Protein AF-0000000083949818 (afdb_homodimer)

Nearest PDB structures (foldseek):
  6f8h-assembly2_C-3  TM=9.232E-01  e=7.107E-06  Pseudomonas putida
  7csy-assembly1_A  TM=8.803E-01  e=7.107E-06  Pseudomonas aeruginosa PAO1
  6lb3-assembly2_B  TM=8.867E-01  e=8.410E-06  Pseudomonas aeruginosa PAO1
  3trb-assembly1_A  TM=8.651E-01  e=6.352E-06  Coxiella burnetii
  6f8s-assembly1_C  TM=8.712E-01  e=1.318E-05  Pseudomonas putida

Radius of gyration: 18.55 Å; Cα contacts (8 Å, |Δi|>4): 242; chains: 2; bounding box: 30×54×41 Å

Solvent-accessible surface area (backbone atoms only — not comparable to full-atom values): 10612 Å² total; per-residue (Å²): 127,78,83,72,84,62,70,43,46,24,42,48,46,40,62,70,50,38,50,77,66,69,57,50,67,62,59,51,16,58,48,48,66,45,53,49,67,58,47,51,31,17,43,68,56,72,39,75,64,42,67,66,54,20,44,36,47,18,45,29,57,60,65,67,42,33,68,55,46,42,48,42,34,50,51,34,53,43,50,64,42,60,77,42,50,82,72,59,72,46,60,60,62,81,81,125,126,79,82,72,82,62,71,45,47,24,43,49,45,40,62,71,50,38,50,77,65,70,56,50,66,62,57,50,15,59,50,48,68,46,54,51,66,58,49,50,32,17,42,69,57,71,39,76,65,42,69,67,53,21,45,38,48,17,44,29,58,58,64,67,43,32,67,54,48,41,47,42,35,50,52,36,52,42,51,63,42,61,77,42,49,84,74,59,71,46,58,57,62,80,80,124

Structure (mmCIF, N/CA/C/O backbone):
data_AF-0000000083949818-model_v1
#
loop_
_entity.id
_entity.type
_entity.pdbx_description
1 polymer 'Uncharacterized HTH-type transcriptional regulator ybaQ'
#
loop_
_atom_site.group_PDB
_atom_site.id
_atom_site.type_symbol
_atom_site.label_atom_id
_atom_site.label_alt_id
_atom_site.label_comp_id
_atom_site.label_asym_id
_atom_site.label_entity_id
_atom_site.label_seq_id
_atom_site.pdbx_PDB_ins_code
_atom_site.Cartn_x
_atom_site.Cartn_y
_atom_site.Cartn_z
_atom_site.occupancy
_atom_site.B_iso_or_equiv
_atom_site.auth_seq_id
_atom_site.auth_comp_id
_atom_site.auth_asym_id
_atom_site.auth_atom_id
_atom_site.pdbx_PDB_model_num
ATOM 1 N N . MET A 1 1 ? 18.125 -12.148 14.32 1 27.73 1 MET A N 1
ATOM 2 C CA . MET A 1 1 ? 16.875 -11.75 14.961 1 27.73 1 MET A CA 1
ATOM 3 C C . MET A 1 1 ? 16.109 -10.766 14.094 1 27.73 1 MET A C 1
ATOM 5 O O . MET A 1 1 ? 16.5 -9.602 13.969 1 27.73 1 MET A O 1
ATOM 9 N N . THR A 1 2 ? 15.812 -11.117 12.789 1 39.5 2 THR A N 1
ATOM 10 C CA . THR A 1 2 ? 15.047 -10.398 11.773 1 39.5 2 THR A CA 1
ATOM 11 C C . THR A 1 2 ? 14.039 -9.453 12.43 1 39.5 2 THR A C 1
ATOM 13 O O . THR A 1 2 ? 13.266 -9.867 13.297 1 39.5 2 THR A O 1
ATOM 16 N N . MET A 1 3 ? 14.305 -8.32 12.789 1 41.69 3 MET A N 1
ATOM 17 C CA . MET A 1 3 ? 13.602 -7.352 13.617 1 41.69 3 MET A CA 1
ATOM 18 C C . MET A 1 3 ? 12.094 -7.527 13.508 1 41.69 3 MET A C 1
ATOM 20 O O . MET A 1 3 ? 11.531 -7.465 12.414 1 41.69 3 MET A O 1
ATOM 24 N N . HIS A 1 4 ? 11.281 -8.359 14.492 1 52.91 4 HIS A N 1
ATOM 25 C CA . HIS A 1 4 ? 9.922 -8.828 14.734 1 52.91 4 HIS A CA 1
ATOM 26 C C . HIS A 1 4 ? 8.891 -7.801 14.281 1 52.91 4 HIS A C 1
ATOM 28 O O . HIS A 1 4 ? 8.328 -7.914 13.195 1 52.91 4 HIS A O 1
ATOM 34 N N . ASN A 1 5 ? 7.871 -7.418 15.18 1 63.44 5 ASN A N 1
ATOM 35 C CA . ASN A 1 5 ? 6.625 -6.676 15.016 1 63.44 5 ASN A CA 1
ATOM 36 C C . ASN A 1 5 ? 6.887 -5.191 14.773 1 63.44 5 ASN A C 1
ATOM 38 O O . ASN A 1 5 ? 6.98 -4.41 15.719 1 63.44 5 ASN A O 1
ATOM 42 N N . PRO A 1 6 ? 7.398 -4.93 13.438 1 75.94 6 PRO A N 1
ATOM 43 C CA . PRO A 1 6 ? 7.629 -3.502 13.203 1 75.94 6 PRO A CA 1
ATOM 44 C C . PRO A 1 6 ? 6.551 -2.621 13.836 1 75.94 6 PRO A C 1
ATOM 46 O O . PRO A 1 6 ? 5.406 -3.055 13.992 1 75.94 6 PRO A O 1
ATOM 49 N N . ALA A 1 7 ? 7.047 -1.492 14.438 1 87.94 7 ALA A N 1
ATOM 50 C CA . ALA A 1 7 ? 6.09 -0.505 14.93 1 87.94 7 ALA A CA 1
ATOM 51 C C . ALA A 1 7 ? 5.125 -0.081 13.82 1 87.94 7 ALA A C 1
ATOM 53 O O . ALA A 1 7 ? 5.504 -0.012 12.648 1 87.94 7 ALA A O 1
ATOM 54 N N . HIS A 1 8 ? 3.857 0.108 14.203 1 94.31 8 HIS A N 1
ATOM 55 C CA . HIS A 1 8 ? 2.904 0.644 13.234 1 94.31 8 HIS A CA 1
ATOM 56 C C . HIS A 1 8 ? 3.354 2.004 12.719 1 94.31 8 HIS A C 1
ATOM 58 O O . HIS A 1 8 ? 3.834 2.84 13.484 1 94.31 8 HIS A O 1
ATOM 64 N N . PRO A 1 9 ? 3.244 2.279 11.438 1 96.19 9 PRO A N 1
ATOM 65 C CA . PRO A 1 9 ? 3.658 3.57 10.883 1 96.19 9 PRO A CA 1
ATOM 66 C C . PRO A 1 9 ? 3.016 4.754 11.609 1 96.19 9 PRO A C 1
ATOM 68 O O . PRO A 1 9 ? 3.637 5.812 11.734 1 96.19 9 PRO A O 1
ATOM 71 N N . GLY A 1 10 ? 1.803 4.527 12.047 1 97.12 10 GLY A N 1
ATOM 72 C CA . GLY A 1 10 ? 1.152 5.582 12.812 1 97.12 10 GLY A CA 1
ATOM 73 C C . GLY A 1 10 ? 1.91 5.961 14.07 1 97.12 10 GLY A C 1
ATOM 74 O O . GLY A 1 10 ? 1.944 7.133 14.453 1 97.12 10 GLY A O 1
ATOM 75 N N . GLU A 1 11 ? 2.459 4.984 14.719 1 96.69 11 GLU A N 1
ATOM 76 C CA . GLU A 1 11 ? 3.27 5.246 15.906 1 96.69 11 GLU A CA 1
ATOM 77 C C . GLU A 1 11 ? 4.527 6.035 15.555 1 96.69 11 GLU A C 1
ATOM 79 O O . GLU A 1 11 ? 4.941 6.918 16.297 1 96.69 11 GLU A O 1
ATOM 84 N N . ILE A 1 12 ? 5.074 5.711 14.469 1 96.94 12 ILE A N 1
ATOM 85 C CA . ILE A 1 12 ? 6.246 6.422 13.977 1 96.94 12 ILE A CA 1
ATOM 86 C C . ILE A 1 12 ? 5.883 7.875 13.68 1 96.94 12 ILE A C 1
ATOM 88 O O . ILE A 1 12 ? 6.594 8.797 14.086 1 96.94 12 ILE A O 1
ATOM 92 N N . LEU A 1 13 ? 4.832 8.031 12.992 1 98 13 LEU A N 1
ATOM 93 C CA . LEU A 1 13 ? 4.316 9.367 12.695 1 98 13 LEU A CA 1
ATOM 94 C C . LEU A 1 13 ? 4.133 10.18 13.977 1 98 13 LEU A C 1
ATOM 96 O O . LEU A 1 13 ? 4.598 11.312 14.07 1 98 13 LEU A O 1
ATOM 100 N N . LYS A 1 14 ? 3.494 9.609 14.922 1 97.56 14 LYS A N 1
ATOM 101 C CA . LYS A 1 14 ? 3.211 10.281 16.188 1 97.56 14 LYS A CA 1
ATOM 102 C C . LYS A 1 14 ? 4.5 10.656 16.906 1 97.56 14 LYS A C 1
ATOM 104 O O . LYS A 1 14 ? 4.695 11.82 17.266 1 97.56 14 LYS A O 1
ATOM 109 N N . GLU A 1 15 ? 5.344 9.703 17.016 1 96.75 15 GLU A N 1
ATOM 110 C CA . GLU A 1 15 ? 6.512 9.844 17.891 1 96.75 15 GLU A CA 1
ATOM 111 C C . GLU A 1 15 ? 7.605 10.664 17.203 1 96.75 15 GLU A C 1
ATOM 113 O O . GLU A 1 15 ? 8.305 11.438 17.859 1 96.75 15 GLU A O 1
ATOM 118 N N . LEU A 1 16 ? 7.723 10.539 15.922 1 96.06 16 LEU A N 1
ATOM 119 C CA . LEU A 1 16 ? 8.891 11.109 15.266 1 96.06 16 LEU A CA 1
ATOM 120 C C . LEU A 1 16 ? 8.531 12.398 14.531 1 96.06 16 LEU A C 1
ATOM 122 O O . LEU A 1 16 ? 9.406 13.188 14.188 1 96.06 16 LEU A O 1
ATOM 126 N N . VAL A 1 17 ? 7.336 12.625 14.32 1 96.12 17 VAL A N 1
ATOM 127 C CA . VAL A 1 17 ? 6.957 13.805 13.547 1 96.12 17 VAL A CA 1
ATOM 128 C C . VAL A 1 17 ? 6.098 14.727 14.414 1 96.12 17 VAL A C 1
ATOM 130 O O . VAL A 1 17 ? 6.469 15.875 14.664 1 96.12 17 VAL A O 1
ATOM 133 N N . ILE A 1 18 ? 5.062 14.25 14.953 1 96.25 18 ILE A N 1
ATOM 134 C CA . ILE A 1 18 ? 4.051 15.102 15.562 1 96.25 18 ILE A CA 1
ATOM 135 C C . ILE A 1 18 ? 4.52 15.562 16.938 1 96.25 18 ILE A C 1
ATOM 137 O O . ILE A 1 18 ? 4.512 16.766 17.234 1 96.25 18 ILE A O 1
ATOM 141 N N . GLU A 1 19 ? 4.957 14.68 17.734 1 96.06 19 GLU A N 1
ATOM 142 C CA . GLU A 1 19 ? 5.32 14.992 19.109 1 96.06 19 GLU A CA 1
ATOM 143 C C . GLU A 1 19 ? 6.512 15.938 19.172 1 96.06 19 GLU A C 1
ATOM 145 O O . GLU A 1 19 ? 6.496 16.922 19.922 1 96.06 19 GLU A O 1
ATOM 150 N N . PRO A 1 20 ? 7.531 15.688 18.375 1 95.62 20 PRO A N 1
ATOM 151 C CA . PRO A 1 20 ? 8.672 16.609 18.422 1 95.62 20 PRO A CA 1
ATOM 152 C C . PRO A 1 20 ? 8.289 18.047 18.047 1 95.62 20 PRO A C 1
ATOM 154 O O . PRO A 1 20 ? 8.945 18.984 18.5 1 95.62 20 PRO A O 1
ATOM 157 N N . LEU A 1 21 ? 7.215 18.172 17.312 1 94.25 21 LEU A N 1
ATOM 158 C CA . LEU A 1 21 ? 6.777 19.5 16.875 1 94.25 21 LEU A CA 1
ATOM 159 C C . LEU A 1 21 ? 5.777 20.094 17.859 1 94.25 21 LEU A C 1
ATOM 161 O O . LEU A 1 21 ? 5.277 21.203 17.641 1 94.25 21 LEU A O 1
ATOM 165 N N . GLU A 1 22 ? 5.473 19.266 18.906 1 95.25 22 GLU A N 1
ATOM 166 C CA . GLU A 1 22 ? 4.574 19.703 19.969 1 95.25 22 GLU A CA 1
ATOM 167 C C . GLU A 1 22 ? 3.223 20.141 19.406 1 95.25 22 GLU A C 1
ATOM 169 O O . GLU A 1 22 ? 2.672 21.156 19.812 1 95.25 22 GLU A O 1
ATOM 174 N N . LEU A 1 23 ? 2.734 19.453 18.453 1 95.31 23 LEU A N 1
ATOM 175 C CA . LEU A 1 23 ? 1.423 19.703 17.859 1 95.31 23 LEU A CA 1
ATOM 176 C C . LEU A 1 23 ? 0.362 18.812 18.5 1 95.31 23 LEU A C 1
ATOM 178 O O . LEU A 1 23 ? 0.667 17.719 18.969 1 95.31 23 LEU A O 1
ATOM 182 N N . THR A 1 24 ? -0.838 19.359 18.469 1 95.88 24 THR A N 1
ATOM 183 C CA . THR A 1 24 ? -1.944 18.531 18.922 1 95.88 24 THR A CA 1
ATOM 184 C C . THR A 1 24 ? -2.537 17.734 17.766 1 95.88 24 THR A C 1
ATOM 186 O O . THR A 1 24 ? -2.402 18.109 16.609 1 95.88 24 THR A O 1
ATOM 189 N N . ILE A 1 25 ? -3.207 16.625 18.141 1 96.81 25 ILE A N 1
ATOM 190 C CA . ILE A 1 25 ? -3.855 15.805 17.125 1 96.81 25 ILE A CA 1
ATOM 191 C C . ILE A 1 25 ? -4.902 16.625 16.375 1 96.81 25 ILE A C 1
ATOM 193 O O . ILE A 1 25 ? -5.047 16.516 15.156 1 96.81 25 ILE A O 1
ATOM 197 N N . THR A 1 26 ? -5.578 17.438 17.141 1 97.25 26 THR A N 1
ATOM 198 C CA . THR A 1 26 ? -6.613 18.281 16.562 1 97.25 26 THR A CA 1
ATOM 199 C C . THR A 1 26 ? -6.016 19.234 15.523 1 97.25 26 THR A C 1
ATOM 201 O O . THR A 1 26 ? -6.539 19.359 14.414 1 97.25 26 THR A O 1
ATOM 204 N N . ASP A 1 27 ? -4.914 19.875 15.844 1 95.62 27 ASP A N 1
ATOM 205 C CA . ASP A 1 27 ? -4.238 20.812 14.945 1 95.62 27 ASP A CA 1
ATOM 206 C C . ASP A 1 27 ? -3.762 20.094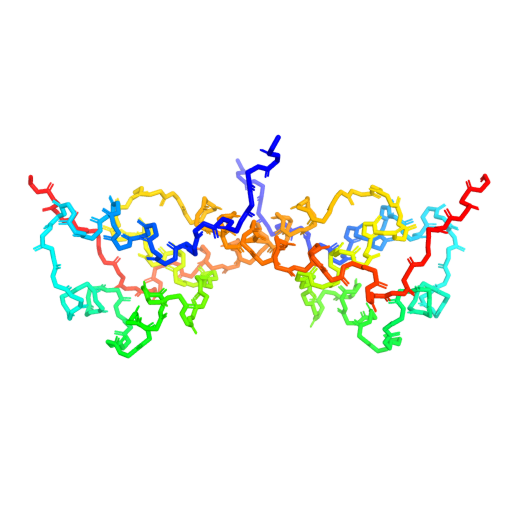 13.68 1 95.62 27 ASP A C 1
ATOM 208 O O . ASP A 1 27 ? -3.945 20.609 12.57 1 95.62 27 ASP A O 1
ATOM 212 N N . VAL A 1 28 ? -3.168 19 13.883 1 97.5 28 VAL A N 1
ATOM 213 C CA . VAL A 1 28 ? -2.613 18.266 12.75 1 97.5 28 VAL A CA 1
ATOM 214 C C . VAL A 1 28 ? -3.742 17.797 11.836 1 97.5 28 VAL A C 1
ATOM 216 O O . VAL A 1 28 ? -3.654 17.922 10.617 1 97.5 28 VAL A O 1
ATOM 219 N N . ALA A 1 29 ? -4.82 17.172 12.398 1 98 29 ALA A N 1
ATOM 220 C CA . ALA A 1 29 ? -5.957 16.703 11.617 1 98 29 ALA A CA 1
ATOM 221 C C . ALA A 1 29 ? -6.547 17.812 10.766 1 98 29 ALA A C 1
ATOM 223 O O . ALA A 1 29 ? -6.828 17.625 9.578 1 98 29 ALA A O 1
ATOM 224 N N . GLU A 1 30 ? -6.734 18.938 11.359 1 95.88 30 GLU A N 1
ATOM 225 C CA . GLU A 1 30 ? -7.27 20.109 10.648 1 95.88 30 GLU A CA 1
ATOM 226 C C . GLU A 1 30 ? -6.355 20.516 9.5 1 95.88 30 GLU A C 1
ATOM 228 O O . GLU A 1 30 ? -6.832 20.797 8.398 1 95.88 30 GLU A O 1
ATOM 233 N N . HIS A 1 31 ? -5.09 20.469 9.781 1 94.88 31 HIS A N 1
ATOM 234 C CA . HIS A 1 31 ? -4.113 20.875 8.773 1 94.88 31 HIS A CA 1
ATOM 235 C C . HIS A 1 31 ? -4.09 19.891 7.609 1 94.88 31 HIS A C 1
ATOM 237 O O . HIS A 1 31 ? -3.895 20.281 6.457 1 94.88 31 HIS A O 1
ATOM 243 N N . LEU A 1 32 ? -4.262 18.672 7.934 1 97.06 32 LEU A N 1
ATOM 244 C CA . LEU A 1 32 ? -4.266 17.609 6.926 1 97.06 32 LEU A CA 1
ATOM 245 C C . LEU A 1 32 ? -5.613 17.547 6.219 1 97.06 32 LEU A C 1
ATOM 247 O O . LEU A 1 32 ? -5.758 16.828 5.227 1 97.06 32 LEU A O 1
ATOM 251 N N . ASN A 1 33 ? -6.598 18.188 6.695 1 96.62 33 ASN A N 1
ATOM 252 C CA . ASN A 1 33 ? -7.957 18.172 6.172 1 96.62 33 ASN A CA 1
ATOM 253 C C . ASN A 1 33 ? -8.562 16.766 6.254 1 96.62 33 ASN A C 1
ATOM 255 O O . ASN A 1 33 ? -9.109 16.266 5.27 1 96.62 33 ASN A O 1
ATOM 259 N N . VAL A 1 34 ? -8.359 16.219 7.367 1 97.44 34 VAL A N 1
ATOM 260 C CA . VAL A 1 34 ? -9.008 14.945 7.699 1 97.44 34 VAL A CA 1
ATOM 261 C C . VAL A 1 34 ? -9.695 15.062 9.062 1 97.44 34 VAL A C 1
ATOM 263 O O . VAL A 1 34 ? -9.438 16 9.812 1 97.44 34 VAL A O 1
ATOM 266 N N . SER A 1 35 ? -10.578 14.117 9.32 1 98.25 35 SER A N 1
ATOM 267 C CA . SER A 1 35 ? -11.234 14.148 10.625 1 98.25 35 SER A CA 1
ATOM 268 C C . SER A 1 35 ? -10.258 13.789 11.734 1 98.25 35 SER A C 1
ATOM 270 O O . SER A 1 35 ? -9.328 13 11.531 1 98.25 35 SER A O 1
ATOM 272 N N . ARG A 1 36 ? -10.477 14.359 12.883 1 98 36 ARG A N 1
ATOM 273 C CA . ARG A 1 36 ? -9.703 14 14.07 1 98 36 ARG A CA 1
ATOM 274 C C . ARG A 1 36 ? -9.781 12.5 14.336 1 98 36 ARG A C 1
ATOM 276 O O . ARG A 1 36 ? -8.797 11.875 14.727 1 98 36 ARG A O 1
ATOM 283 N N . LYS A 1 37 ? -10.945 11.984 14.102 1 98.5 37 LYS A N 1
ATOM 284 C CA . LYS A 1 37 ? -11.148 10.555 14.312 1 98.5 37 LYS A CA 1
ATOM 285 C C . LYS A 1 37 ? -10.242 9.734 13.398 1 98.5 37 LYS A C 1
ATOM 287 O O . LYS A 1 37 ? -9.602 8.781 13.852 1 98.5 37 LYS A O 1
ATOM 292 N N . THR A 1 38 ? -10.133 10.055 12.164 1 98.25 38 THR A N 1
ATOM 293 C CA . THR A 1 38 ? -9.312 9.352 11.188 1 98.25 38 THR A CA 1
ATOM 294 C C . THR A 1 38 ? -7.84 9.383 11.586 1 98.25 38 THR A C 1
ATOM 296 O O . THR A 1 38 ? -7.176 8.352 11.609 1 98.25 38 THR A O 1
ATOM 299 N N . LEU A 1 39 ? -7.379 10.586 11.875 1 98.56 39 LEU A N 1
ATOM 300 C CA . LEU A 1 39 ? -5.973 10.703 12.242 1 98.56 39 LEU A CA 1
ATOM 301 C C . LEU A 1 39 ? -5.688 9.961 13.539 1 98.56 39 LEU A C 1
ATOM 303 O O . LEU A 1 39 ? -4.66 9.289 13.664 1 98.56 39 LEU A O 1
ATOM 307 N N . SER A 1 40 ? -6.543 10.086 14.516 1 98.5 40 SER A N 1
ATOM 308 C CA . SER A 1 40 ? -6.371 9.398 15.797 1 98.5 40 SER A CA 1
ATOM 309 C C . SER A 1 40 ? -6.258 7.887 15.594 1 98.5 40 SER A C 1
ATOM 311 O O . SER A 1 40 ? -5.398 7.242 16.203 1 98.5 40 SER A O 1
ATOM 313 N N . LYS A 1 41 ? -7.109 7.336 14.727 1 98.38 41 LYS A N 1
ATOM 314 C CA . LYS A 1 41 ? -7.043 5.91 14.414 1 98.38 41 LYS A CA 1
ATOM 315 C C . LYS A 1 41 ? -5.68 5.535 13.836 1 98.38 41 LYS A C 1
ATOM 317 O O . LYS A 1 41 ? -5.102 4.512 14.211 1 98.38 41 LYS A O 1
ATOM 322 N N . VAL A 1 42 ? -5.199 6.348 12.953 1 98.25 42 VAL A N 1
ATOM 323 C CA . VAL A 1 42 ? -3.906 6.09 12.328 1 98.25 42 VAL A CA 1
ATOM 324 C C . VAL A 1 42 ? -2.805 6.133 13.383 1 98.25 42 VAL A C 1
ATOM 326 O O . VAL A 1 42 ? -1.983 5.215 13.469 1 98.25 42 VAL A O 1
ATOM 329 N N . LEU A 1 43 ? -2.783 7.141 14.234 1 98.06 43 LEU A N 1
ATOM 330 C CA . LEU A 1 43 ? -1.729 7.355 15.227 1 98.06 43 LEU A CA 1
ATOM 331 C C . LEU A 1 43 ? -1.73 6.25 16.266 1 98.06 43 LEU A C 1
ATOM 333 O O . LEU A 1 43 ? -0.688 5.941 16.859 1 98.06 43 LEU A O 1
ATOM 337 N N . ASN A 1 44 ? -2.863 5.672 16.453 1 96.56 44 ASN A N 1
ATOM 338 C CA . ASN A 1 44 ? -2.988 4.633 17.469 1 96.56 44 ASN A CA 1
ATOM 339 C C . ASN A 1 44 ? -2.896 3.238 16.859 1 96.56 44 ASN A C 1
ATOM 341 O O . ASN A 1 44 ? -3.205 2.244 17.516 1 96.56 44 ASN A O 1
ATOM 345 N N . GLY A 1 45 ? -2.531 3.164 15.656 1 95.25 45 GLY A N 1
ATOM 346 C CA . GLY A 1 45 ? -2.275 1.892 15 1 95.25 45 GLY A CA 1
ATOM 347 C C . GLY A 1 45 ? -3.545 1.153 14.617 1 95.25 45 GLY A C 1
ATOM 348 O O . GLY A 1 45 ? -3.52 -0.058 14.391 1 95.25 45 GLY A O 1
ATOM 349 N N . ARG A 1 46 ? -4.605 1.83 14.594 1 96.69 46 ARG A N 1
ATOM 350 C CA . ARG A 1 46 ? -5.891 1.215 14.289 1 96.69 46 ARG A CA 1
ATOM 351 C C . ARG A 1 46 ? -6.348 1.576 12.875 1 96.69 46 ARG A C 1
ATOM 353 O O . ARG A 1 46 ? -7.41 1.137 12.43 1 96.69 46 ARG A O 1
ATOM 360 N N . GLY A 1 47 ? -5.691 2.377 12.172 1 97.38 47 GLY A N 1
ATOM 361 C CA . GLY A 1 47 ? -5.895 2.797 10.797 1 97.38 47 GLY A CA 1
ATOM 362 C C . GLY A 1 47 ? -4.621 2.781 9.969 1 97.38 47 GLY A C 1
ATOM 3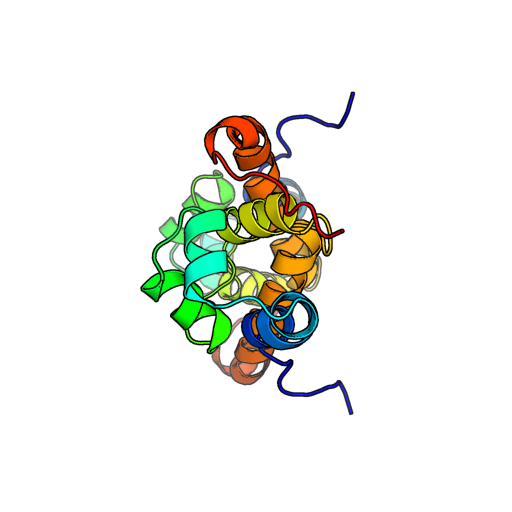63 O O . GLY A 1 47 ? -3.527 2.967 10.508 1 97.38 47 GLY A O 1
ATOM 364 N N . ALA A 1 48 ? -4.73 2.623 8.742 1 97.19 48 ALA A N 1
ATOM 365 C CA . ALA A 1 48 ? -3.578 2.535 7.855 1 97.19 48 ALA A CA 1
ATOM 366 C C . ALA A 1 48 ? -3.203 3.91 7.309 1 97.19 48 ALA A C 1
ATOM 368 O O . ALA A 1 48 ? -4.062 4.781 7.16 1 97.19 48 ALA A O 1
ATOM 369 N N . ILE A 1 49 ? -1.925 4.062 7.035 1 98.06 49 ILE A N 1
ATOM 370 C CA . ILE A 1 49 ? -1.518 5.18 6.191 1 98.06 49 ILE A CA 1
ATOM 371 C C . ILE A 1 49 ? -1.795 4.855 4.727 1 98.06 49 ILE A C 1
ATOM 373 O O . ILE A 1 49 ? -1.028 4.129 4.09 1 98.06 49 ILE A O 1
ATOM 377 N N . THR A 1 50 ? -2.883 5.379 4.23 1 97.5 50 THR A N 1
ATOM 378 C CA . THR A 1 50 ? -3.295 5.191 2.844 1 97.5 50 THR A CA 1
ATOM 379 C C . THR A 1 50 ? -2.477 6.082 1.913 1 97.5 50 THR A C 1
ATOM 381 O O . THR A 1 50 ? -1.767 6.98 2.369 1 97.5 50 THR A O 1
ATOM 384 N N . PRO A 1 51 ? -2.594 5.836 0.591 1 96.88 51 PRO A N 1
ATOM 385 C CA . PRO A 1 51 ? -1.908 6.727 -0.348 1 96.88 51 PRO A CA 1
ATOM 386 C C . PRO A 1 51 ? -2.303 8.188 -0.167 1 96.88 51 PRO A C 1
ATOM 388 O O . PRO A 1 51 ? -1.437 9.07 -0.158 1 96.88 51 PRO A O 1
ATOM 391 N N . GLU A 1 52 ? -3.51 8.422 0.033 1 96.31 52 GLU A N 1
ATOM 392 C CA . GLU A 1 52 ? -3.967 9.797 0.221 1 96.31 52 GLU A CA 1
ATOM 393 C C . GLU A 1 52 ? -3.41 10.391 1.511 1 96.31 52 GLU A C 1
ATOM 395 O O . GLU A 1 52 ? -2.936 11.531 1.522 1 96.31 52 GLU A O 1
ATOM 400 N N . MET A 1 53 ? -3.473 9.656 2.6 1 97.19 53 MET A N 1
ATOM 401 C CA . MET A 1 53 ? -2.904 10.117 3.863 1 97.19 53 MET A CA 1
ATOM 402 C C . MET A 1 53 ? -1.412 10.398 3.719 1 97.19 53 MET A C 1
ATOM 404 O O . MET A 1 53 ? -0.911 11.398 4.227 1 97.19 53 MET A O 1
ATOM 408 N N . ALA A 1 54 ? -0.75 9.5 3.033 1 97.69 54 ALA A N 1
ATOM 409 C CA . ALA A 1 54 ? 0.689 9.641 2.83 1 97.69 54 ALA A CA 1
ATOM 410 C C . ALA A 1 54 ? 1.021 10.938 2.1 1 97.69 54 ALA A C 1
ATOM 412 O O . ALA A 1 54 ? 1.959 11.641 2.475 1 97.69 54 ALA A O 1
ATOM 413 N N . VAL A 1 55 ? 0.259 11.258 1.109 1 96.56 55 VAL A N 1
ATOM 414 C CA . VAL A 1 55 ? 0.488 12.477 0.343 1 96.56 55 VAL A CA 1
ATOM 415 C C . VAL A 1 55 ? 0.19 13.695 1.213 1 96.56 55 VAL A C 1
ATOM 417 O O . VAL A 1 55 ? 0.944 14.672 1.202 1 96.56 55 VAL A O 1
ATOM 420 N N . ARG A 1 56 ? -0.883 13.617 1.948 1 96.94 56 ARG A N 1
ATOM 421 C CA . ARG A 1 56 ? -1.208 14.711 2.863 1 9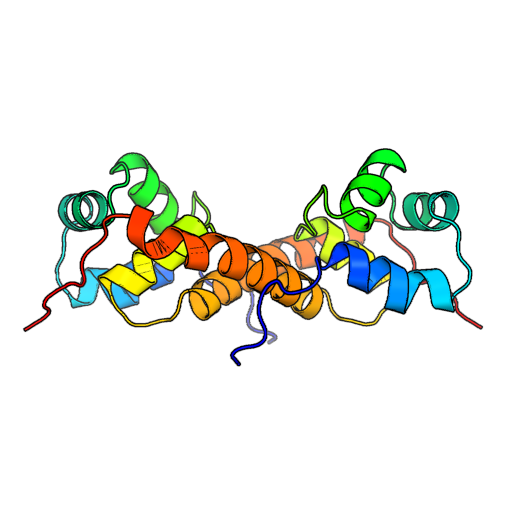6.94 56 ARG A CA 1
ATOM 422 C C . ARG A 1 56 ? -0.077 14.945 3.857 1 96.94 56 ARG A C 1
ATOM 424 O O . ARG A 1 56 ? 0.289 16.094 4.133 1 96.94 56 ARG A O 1
ATOM 431 N N . LEU A 1 57 ? 0.465 13.906 4.355 1 97.06 57 LEU A N 1
ATOM 432 C CA . LEU A 1 57 ? 1.562 14 5.312 1 97.06 57 LEU A CA 1
ATOM 433 C C . LEU A 1 57 ? 2.793 14.625 4.668 1 97.06 57 LEU A C 1
ATOM 435 O O . LEU A 1 57 ? 3.445 15.484 5.27 1 97.06 57 LEU A O 1
ATOM 439 N N . GLU A 1 58 ? 3.111 14.18 3.537 1 95.69 58 GLU A N 1
ATOM 440 C CA . GLU A 1 58 ? 4.254 14.734 2.824 1 95.69 58 GLU A CA 1
ATOM 441 C C . GLU A 1 58 ? 4.066 16.234 2.568 1 95.69 58 GLU A C 1
ATOM 443 O O . GLU A 1 58 ? 5.008 17.016 2.717 1 95.69 58 GLU A O 1
ATOM 448 N N . LEU A 1 59 ? 2.891 16.578 2.158 1 94.25 59 LEU A N 1
ATOM 449 C CA . LEU A 1 59 ? 2.604 17.984 1.901 1 94.25 59 LEU A CA 1
ATOM 450 C C . LEU A 1 59 ? 2.744 18.812 3.176 1 94.25 59 LEU A C 1
ATOM 452 O O . LEU A 1 59 ? 3.279 19.922 3.146 1 94.25 59 LEU A O 1
ATOM 456 N N . ALA A 1 60 ? 2.295 18.266 4.242 1 96 60 ALA A N 1
ATOM 457 C CA . ALA A 1 60 ? 2.264 19 5.504 1 96 60 ALA A CA 1
ATOM 458 C C . ALA A 1 60 ? 3.656 19.094 6.117 1 96 60 ALA A C 1
ATOM 460 O O . ALA A 1 60 ? 4.059 20.156 6.598 1 96 60 ALA A O 1
ATOM 461 N N . PHE A 1 61 ? 4.434 17.969 6.082 1 95.88 61 PHE A N 1
ATOM 462 C CA . PHE A 1 61 ? 5.645 17.906 6.891 1 95.88 61 PHE A CA 1
ATOM 463 C C . PHE A 1 61 ? 6.883 17.812 6 1 95.88 61 PHE A C 1
ATOM 465 O O . PHE A 1 61 ? 8.008 17.906 6.488 1 95.88 61 PHE A O 1
ATOM 472 N N . ALA A 1 62 ? 6.777 17.656 4.734 1 93.44 62 ALA A N 1
ATOM 473 C CA . ALA A 1 62 ? 7.836 17.547 3.732 1 93.44 62 ALA A CA 1
ATOM 474 C C . ALA A 1 62 ? 8.562 16.219 3.83 1 93.44 62 ALA A C 1
ATOM 476 O O . ALA A 1 62 ? 8.781 15.547 2.818 1 93.44 62 ALA A O 1
ATOM 477 N N . LYS A 1 63 ? 8.945 15.906 5.094 1 93.62 63 LYS A N 1
ATOM 478 C CA . LYS A 1 63 ? 9.609 14.625 5.336 1 93.62 63 LYS A CA 1
ATOM 479 C C . LYS A 1 63 ? 9 13.906 6.535 1 93.62 63 LYS A C 1
ATOM 481 O O . LYS A 1 63 ? 8.609 14.547 7.516 1 93.62 63 LYS A O 1
ATOM 486 N N . PRO A 1 64 ? 8.977 12.477 6.348 1 96.31 64 PRO A N 1
ATOM 487 C CA . PRO A 1 64 ? 9.367 11.594 5.242 1 96.31 64 PRO A CA 1
ATOM 488 C C . PRO A 1 64 ? 8.43 11.703 4.043 1 96.31 64 PRO A C 1
ATOM 490 O O . PRO A 1 64 ? 7.328 12.25 4.164 1 96.31 64 PRO A O 1
ATOM 493 N N . SER A 1 65 ? 8.875 11.219 2.891 1 96.75 65 SER A N 1
ATOM 494 C CA . SER A 1 65 ? 8.086 11.281 1.667 1 96.75 65 SER A CA 1
ATOM 495 C C . SER A 1 65 ? 6.867 10.375 1.745 1 96.75 65 SER A C 1
ATOM 497 O O . SER A 1 65 ? 6.801 9.484 2.6 1 96.75 65 SER A O 1
ATOM 499 N N . ALA A 1 66 ? 5.914 10.609 0.85 1 96.88 66 ALA A N 1
ATOM 500 C CA . ALA A 1 66 ? 4.75 9.734 0.744 1 96.88 66 ALA A CA 1
ATOM 501 C C . ALA A 1 66 ? 5.168 8.297 0.478 1 96.88 66 ALA A C 1
ATOM 503 O O . ALA A 1 66 ? 4.609 7.363 1.064 1 96.88 66 ALA A O 1
ATOM 504 N N . GLU A 1 67 ? 6.141 8.148 -0.355 1 97.12 67 GLU A N 1
ATOM 505 C CA . GLU A 1 67 ? 6.668 6.824 -0.658 1 97.12 67 GLU A CA 1
ATOM 506 C C . GLU A 1 67 ? 7.199 6.141 0.599 1 97.12 67 GLU A C 1
ATOM 508 O O . GLU A 1 67 ? 7.008 4.938 0.786 1 97.12 67 GLU A O 1
ATOM 513 N N . HIS A 1 68 ? 7.906 6.871 1.347 1 97.5 68 HIS A N 1
ATOM 514 C CA . HIS A 1 68 ? 8.469 6.32 2.576 1 97.5 68 HIS A CA 1
ATOM 515 C C . HIS A 1 68 ? 7.367 5.867 3.527 1 97.5 68 HIS A C 1
ATOM 517 O O . HIS A 1 68 ? 7.445 4.773 4.098 1 97.5 68 HIS A O 1
ATOM 523 N N . TRP A 1 69 ? 6.336 6.664 3.725 1 98.06 69 TRP A N 1
ATOM 524 C CA . TRP A 1 69 ? 5.215 6.297 4.586 1 98.06 69 TRP A CA 1
ATOM 525 C C . TRP A 1 69 ? 4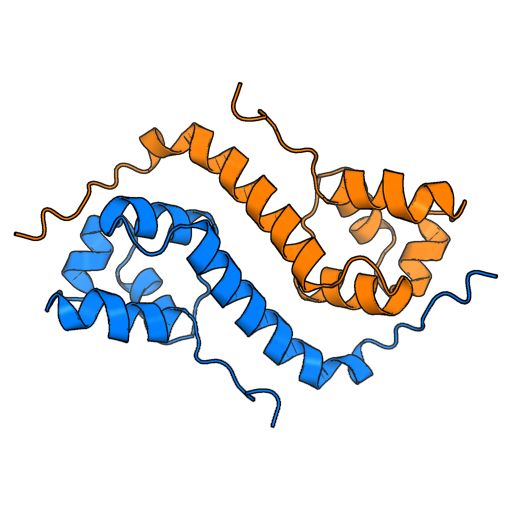.555 5.012 4.102 1 98.06 69 TRP A C 1
ATOM 527 O O . TRP A 1 69 ? 4.23 4.133 4.902 1 98.06 69 TRP A O 1
ATOM 537 N N . LEU A 1 70 ? 4.355 4.941 2.814 1 97.69 70 LEU A N 1
ATOM 538 C CA . LEU A 1 70 ? 3.705 3.76 2.26 1 97.69 70 LEU A CA 1
ATOM 539 C C . LEU A 1 70 ? 4.598 2.531 2.4 1 97.69 70 LEU A C 1
ATOM 541 O O . LEU A 1 70 ? 4.105 1.417 2.59 1 97.69 70 LEU A O 1
ATOM 545 N N . ARG A 1 71 ? 5.875 2.762 2.326 1 97.25 71 ARG A N 1
ATOM 546 C CA . ARG A 1 71 ? 6.805 1.659 2.547 1 97.25 71 ARG A CA 1
ATOM 547 C C . ARG A 1 71 ? 6.691 1.126 3.973 1 97.25 71 ARG A C 1
ATOM 549 O O . ARG A 1 71 ? 6.695 -0.088 4.188 1 97.25 71 ARG A O 1
ATOM 556 N N . LEU A 1 72 ? 6.621 1.979 4.934 1 96.88 72 LEU A N 1
ATOM 557 C CA . LEU A 1 72 ? 6.461 1.576 6.324 1 96.88 72 LEU A CA 1
ATOM 558 C C . LEU A 1 72 ? 5.16 0.806 6.523 1 96.88 72 LEU A C 1
ATOM 560 O O . LEU A 1 72 ? 5.137 -0.217 7.211 1 96.88 72 LEU A O 1
ATOM 564 N N . GLN A 1 73 ? 4.121 1.307 5.902 1 96.88 73 GLN A N 1
ATOM 565 C CA . GLN A 1 73 ? 2.832 0.631 5.996 1 96.88 73 GLN A CA 1
ATOM 566 C C . GLN A 1 73 ? 2.9 -0.772 5.398 1 96.88 73 GLN A C 1
ATOM 568 O O . GLN A 1 73 ? 2.408 -1.731 5.996 1 96.88 73 GLN A O 1
ATOM 573 N N . SER A 1 74 ? 3.498 -0.796 4.23 1 96.44 74 SER A N 1
ATOM 574 C CA . SER A 1 74 ? 3.631 -2.086 3.561 1 96.44 74 SER A CA 1
ATOM 575 C C . SER A 1 74 ? 4.441 -3.064 4.402 1 96.44 74 SER A C 1
ATOM 577 O O . SER A 1 74 ? 4.102 -4.246 4.488 1 96.44 74 SER A O 1
ATOM 579 N N . ALA A 1 75 ? 5.543 -2.553 4.93 1 94.94 75 ALA A N 1
ATOM 580 C CA . ALA A 1 75 ? 6.379 -3.393 5.785 1 94.94 75 ALA A CA 1
ATOM 581 C C . ALA A 1 75 ? 5.582 -3.922 6.977 1 94.94 75 ALA A C 1
ATOM 583 O O . ALA A 1 75 ? 5.699 -5.098 7.336 1 94.94 75 ALA A O 1
ATOM 584 N N . TYR A 1 76 ? 4.844 -3.074 7.57 1 94.31 76 TYR A N 1
ATOM 585 C CA . TYR A 1 76 ? 4.004 -3.457 8.695 1 94.31 76 TYR A CA 1
ATOM 586 C C . TYR A 1 76 ? 2.982 -4.512 8.289 1 94.31 76 TYR A C 1
ATOM 588 O O . TYR A 1 76 ? 2.82 -5.527 8.969 1 94.31 76 TYR A O 1
ATOM 596 N N . ASP A 1 77 ? 2.285 -4.289 7.168 1 94.38 77 ASP A N 1
ATOM 597 C CA . ASP A 1 77 ? 1.271 -5.211 6.668 1 94.38 77 ASP A CA 1
ATOM 598 C C . ASP A 1 77 ? 1.874 -6.582 6.363 1 94.38 77 ASP A C 1
ATOM 600 O O . ASP A 1 77 ? 1.278 -7.613 6.684 1 94.38 77 ASP A O 1
ATOM 604 N N . LEU A 1 78 ? 2.979 -6.578 5.77 1 94.38 78 LEU A N 1
ATOM 605 C CA . LEU A 1 78 ? 3.625 -7.824 5.371 1 94.38 78 LEU A CA 1
ATOM 606 C C . LEU A 1 78 ? 4.102 -8.602 6.594 1 94.38 78 LEU A C 1
ATOM 608 O O . LEU A 1 78 ? 4.07 -9.836 6.602 1 94.38 78 LEU A O 1
ATOM 612 N N . SER A 1 79 ? 4.621 -7.855 7.539 1 91.44 79 SER A N 1
ATOM 613 C CA . SER A 1 79 ? 5.078 -8.523 8.758 1 91.44 79 SER A CA 1
ATOM 614 C C . SER A 1 79 ? 3.939 -9.289 9.43 1 91.44 79 SER A C 1
ATOM 616 O O . SER A 1 79 ? 4.145 -10.383 9.945 1 91.44 79 SER A O 1
ATOM 618 N N . ALA A 1 80 ? 2.812 -8.711 9.43 1 85.19 80 ALA A N 1
ATOM 619 C CA . ALA A 1 80 ? 1.639 -9.352 10.016 1 85.19 80 ALA A CA 1
ATOM 620 C C . ALA A 1 80 ? 1.239 -10.602 9.234 1 85.19 80 ALA A C 1
ATOM 622 O O . ALA A 1 80 ? 0.754 -11.57 9.82 1 85.19 80 ALA A O 1
ATOM 623 N N . LEU A 1 81 ? 1.438 -10.641 7.941 1 87.94 81 LEU A N 1
ATOM 624 C CA . LEU A 1 81 ? 1.052 -11.742 7.066 1 87.94 81 LEU A CA 1
ATOM 625 C C . LEU A 1 81 ? 2.109 -12.836 7.074 1 87.94 81 LEU A C 1
ATOM 627 O O . LEU A 1 81 ? 1.789 -14.016 6.895 1 87.94 81 LEU A O 1
ATOM 631 N N . ARG A 1 82 ? 3.273 -12.414 7.113 1 78 82 ARG A N 1
ATOM 632 C CA . ARG A 1 82 ? 4.344 -13.406 7.098 1 78 82 ARG A CA 1
ATOM 633 C C . ARG A 1 82 ? 4.188 -14.398 8.242 1 78 82 ARG A C 1
ATOM 635 O O . ARG A 1 82 ? 4.461 -15.586 8.078 1 78 82 ARG A O 1
ATOM 642 N N . ASN A 1 83 ? 3.625 -13.844 9.281 1 76.56 83 ASN A N 1
ATOM 643 C CA . ASN A 1 83 ? 3.338 -14.734 10.398 1 76.56 83 ASN A CA 1
ATOM 644 C C . ASN A 1 83 ? 2.219 -15.719 10.062 1 76.56 83 ASN A C 1
ATOM 646 O O . ASN A 1 83 ? 2.082 -16.766 10.703 1 76.56 83 ASN A O 1
ATOM 650 N N . GLN A 1 84 ? 1.561 -15.477 8.969 1 77.88 84 GLN A N 1
ATOM 651 C CA . GLN A 1 84 ? 0.437 -16.328 8.57 1 77.88 84 GLN A CA 1
ATOM 652 C C . GLN A 1 84 ? 0.682 -16.953 7.203 1 77.88 84 GLN A C 1
ATOM 654 O O . GLN A 1 84 ? -0.227 -17.547 6.613 1 77.88 84 GLN A O 1
ATOM 659 N N . LYS A 1 85 ? 1.877 -16.906 6.645 1 75.31 85 LYS A N 1
ATOM 660 C CA . LYS A 1 85 ? 2.182 -17.391 5.305 1 75.31 85 LYS A CA 1
ATOM 661 C C . LYS A 1 85 ? 1.782 -18.859 5.156 1 75.31 85 LYS A C 1
ATOM 663 O O . LYS A 1 85 ? 1.261 -19.266 4.113 1 75.31 85 LYS A O 1
ATOM 668 N N . ALA A 1 86 ? 2.031 -19.547 6.188 1 76.56 86 ALA A N 1
ATOM 669 C CA . ALA A 1 86 ? 1.711 -20.969 6.164 1 76.56 86 ALA A CA 1
ATOM 670 C C . ALA A 1 86 ? 0.212 -21.188 5.984 1 76.56 86 ALA A C 1
ATOM 672 O O . ALA A 1 86 ? -0.212 -22.234 5.496 1 76.56 86 ALA A O 1
ATOM 673 N N . THR A 1 87 ? -0.503 -20.125 6.355 1 82.75 87 THR A N 1
ATOM 674 C CA . THR A 1 87 ? -1.954 -20.266 6.309 1 82.75 87 THR A CA 1
ATOM 675 C C . THR A 1 87 ? -2.48 -20 4.902 1 82.75 87 THR A C 1
ATOM 677 O O . THR A 1 87 ? -3.6 -20.391 4.562 1 82.75 87 THR A O 1
ATOM 680 N N . LEU A 1 88 ? -1.68 -19.469 3.984 1 87.69 88 LEU A N 1
ATOM 681 C CA . LEU A 1 88 ? -2.156 -19.062 2.67 1 87.69 88 LEU A CA 1
ATOM 682 C C . LEU A 1 88 ? -2.221 -20.25 1.715 1 87.69 88 LEU A C 1
ATOM 684 O O . LEU A 1 88 ? -2.957 -20.219 0.726 1 87.69 88 LEU A O 1
ATOM 688 N N . GLN A 1 89 ? -1.655 -21.359 2.041 1 89.56 89 GLN A N 1
ATOM 689 C CA . GLN A 1 89 ? -1.729 -22.609 1.298 1 89.56 89 GLN A CA 1
ATOM 690 C C . GLN A 1 89 ? -1.37 -22.406 -0.171 1 89.56 89 GLN A C 1
ATOM 692 O O . GLN A 1 89 ? -2.096 -22.844 -1.062 1 89.56 89 GLN A O 1
ATOM 697 N N . VAL A 1 90 ? -0.425 -21.656 -0.531 1 94.06 90 VAL A N 1
ATOM 698 C CA . VAL A 1 90 ? 0.065 -21.438 -1.889 1 94.06 90 VAL A CA 1
ATOM 699 C C . VAL A 1 90 ? 1.421 -22.125 -2.059 1 94.06 90 VAL A C 1
ATOM 701 O O . VAL A 1 90 ? 2.318 -21.953 -1.231 1 94.06 90 VAL A O 1
ATOM 704 N N . GLN A 1 91 ? 1.455 -22.938 -3.07 1 91.44 91 GLN A N 1
ATOM 705 C CA . GLN A 1 91 ? 2.703 -23.641 -3.354 1 91.44 91 GLN A CA 1
ATOM 706 C C . GLN A 1 91 ? 3.449 -22.984 -4.516 1 91.44 91 GLN A C 1
ATOM 708 O O . GLN A 1 91 ? 2.83 -22.406 -5.414 1 91.44 91 GLN A O 1
ATOM 713 N N . PRO A 1 92 ? 4.816 -23.094 -4.449 1 92.75 92 PRO A N 1
ATOM 714 C CA . PRO A 1 92 ? 5.566 -22.531 -5.57 1 92.75 92 PRO A CA 1
ATOM 715 C C . PRO A 1 92 ? 5.324 -23.266 -6.883 1 92.75 92 PRO A C 1
ATOM 717 O O . PRO A 1 92 ? 5.09 -24.484 -6.871 1 92.75 92 PRO A O 1
ATOM 720 N N . TYR A 1 93 ? 5.312 -22.438 -7.953 1 90.12 93 TYR A N 1
ATOM 721 C CA . TYR A 1 93 ? 5.336 -23.094 -9.258 1 90.12 93 TYR A CA 1
ATOM 722 C C . TYR A 1 93 ? 6.645 -23.828 -9.477 1 90.12 93 TYR A C 1
ATOM 724 O O . TYR A 1 93 ? 7.715 -23.344 -9.094 1 90.12 93 TYR A O 1
ATOM 732 N N . GLU A 1 94 ? 6.535 -25.047 -9.852 1 82.81 94 GLU A N 1
ATOM 733 C CA . GLU A 1 94 ? 7.715 -25.797 -10.273 1 82.81 94 GLU A CA 1
ATOM 734 C C . GLU A 1 94 ? 8.062 -25.5 -11.727 1 82.81 94 GLU A C 1
ATOM 736 O O . GLU A 1 94 ? 7.707 -26.266 -12.625 1 82.81 94 GLU A O 1
ATOM 741 N N . LEU A 1 95 ? 8.43 -24.234 -11.945 1 67 95 LEU A N 1
ATOM 742 C CA . LEU A 1 95 ? 8.695 -23.844 -13.328 1 67 95 LEU A CA 1
ATOM 743 C C . LEU A 1 95 ? 9.984 -24.5 -13.836 1 67 95 LEU A C 1
ATOM 745 O O . LEU A 1 95 ? 11.031 -24.391 -13.195 1 67 95 LEU A O 1
ATOM 749 N N . VAL A 1 96 ? 9.828 -25.781 -14.445 1 56.78 96 VAL A N 1
ATOM 750 C CA . VAL A 1 96 ? 10.914 -26.469 -15.117 1 56.78 96 VAL A CA 1
ATOM 751 C C . VAL A 1 96 ? 11.531 -25.562 -16.188 1 56.78 96 VAL A C 1
ATOM 753 O O . VAL A 1 96 ? 10.82 -24.797 -16.828 1 56.78 96 VAL A O 1
ATOM 756 N N . MET B 1 1 ? 11.398 14.359 -18.453 1 27.8 1 MET B N 1
ATOM 757 C CA . MET B 1 1 ? 10.125 13.727 -18.766 1 27.8 1 MET B CA 1
ATOM 758 C C . MET B 1 1 ? 9.773 12.672 -17.719 1 27.8 1 MET B C 1
ATOM 760 O O . MET B 1 1 ? 10.359 11.594 -17.703 1 27.8 1 MET B O 1
ATOM 764 N N . THR B 1 2 ? 9.781 13.055 -16.375 1 39.03 2 THR B N 1
ATOM 765 C CA . THR B 1 2 ? 9.43 12.281 -15.195 1 39.03 2 THR B CA 1
ATOM 766 C C . THR B 1 2 ? 8.469 11.148 -15.555 1 39.03 2 THR B C 1
ATOM 768 O O . THR B 1 2 ? 7.438 11.383 -16.188 1 39.03 2 THR B O 1
ATOM 771 N N . MET B 1 3 ? 8.82 10.07 -15.992 1 41.19 3 MET B N 1
ATOM 772 C CA . MET B 1 3 ? 8.109 8.953 -16.594 1 41.19 3 MET B CA 1
ATOM 773 C C . MET B 1 3 ? 6.68 8.867 -16.062 1 41.19 3 MET B C 1
ATOM 775 O O . MET B 1 3 ? 6.465 8.789 -14.859 1 41.19 3 MET B O 1
ATOM 779 N N . HIS B 1 4 ? 5.477 9.445 -16.812 1 52.59 4 HIS B N 1
ATOM 780 C CA . HIS B 1 4 ? 4.031 9.617 -16.703 1 52.59 4 HIS B CA 1
ATOM 781 C C . HIS B 1 4 ? 3.391 8.445 -15.961 1 52.59 4 HIS B C 1
ATOM 783 O O . HIS B 1 4 ? 3.146 8.531 -14.758 1 52.59 4 HIS B O 1
ATOM 789 N N . ASN B 1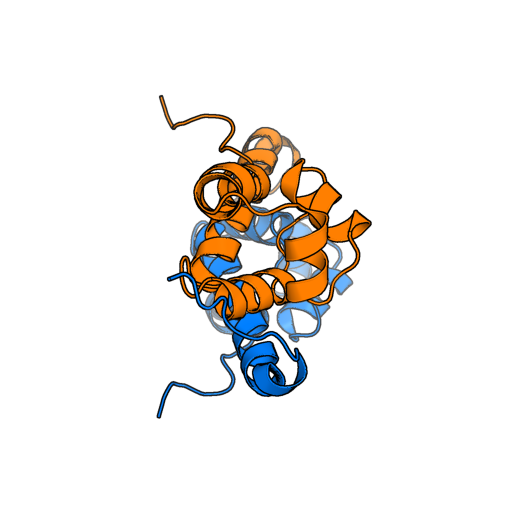 5 ? 2.205 7.902 -16.484 1 63.03 5 ASN B N 1
ATOM 790 C CA . ASN B 1 5 ? 1.209 6.969 -15.969 1 63.03 5 ASN B CA 1
ATOM 791 C C . ASN B 1 5 ? 1.777 5.562 -15.828 1 63.03 5 ASN B C 1
ATOM 793 O O . ASN B 1 5 ? 1.755 4.781 -16.781 1 63.03 5 ASN B O 1
ATOM 797 N N . PRO B 1 6 ? 2.674 5.434 -14.688 1 75.81 6 PRO B N 1
ATOM 798 C CA . PRO B 1 6 ? 3.197 4.074 -14.547 1 75.81 6 PRO B CA 1
ATOM 799 C C . PRO B 1 6 ? 2.16 3.006 -14.883 1 75.81 6 PRO B C 1
ATOM 801 O O . PRO B 1 6 ? 0.958 3.234 -14.711 1 75.81 6 PRO B O 1
ATOM 804 N N . ALA B 1 7 ? 2.664 1.966 -15.625 1 87.94 7 ALA B N 1
ATOM 805 C CA . ALA B 1 7 ? 1.793 0.816 -15.859 1 87.94 7 ALA B CA 1
ATOM 806 C C . ALA B 1 7 ? 1.243 0.269 -14.539 1 87.94 7 ALA B C 1
ATOM 808 O O . ALA B 1 7 ? 1.927 0.294 -13.516 1 87.94 7 ALA B O 1
ATOM 809 N N . HIS B 1 8 ? -0.039 -0.13 -14.578 1 94.25 8 HIS B N 1
ATOM 810 C CA . HIS B 1 8 ? -0.597 -0.79 -13.398 1 94.25 8 HIS B CA 1
ATOM 811 C C . HIS B 1 8 ? 0.191 -2.047 -13.047 1 94.25 8 HIS B C 1
ATOM 813 O O . HIS B 1 8 ? 0.575 -2.812 -13.938 1 94.25 8 HIS B O 1
ATOM 819 N N . PRO B 1 9 ? 0.475 -2.312 -11.789 1 96.25 9 PRO B N 1
ATOM 820 C CA . PRO B 1 9 ? 1.224 -3.506 -11.398 1 96.25 9 PRO B CA 1
ATOM 821 C C . PRO B 1 9 ? 0.615 -4.793 -11.945 1 96.25 9 PRO B C 1
ATOM 823 O O . PRO B 1 9 ? 1.342 -5.742 -12.25 1 96.25 9 PRO B O 1
ATOM 826 N N . GLY B 1 10 ? -0.684 -4.781 -12.047 1 97.19 10 GLY B N 1
ATOM 827 C CA . GLY B 1 10 ? -1.335 -5.941 -12.633 1 97.19 10 GLY B CA 1
ATOM 828 C C . GLY B 1 10 ? -0.888 -6.219 -14.055 1 97.19 10 GLY B C 1
ATOM 829 O O . GLY B 1 10 ? -0.769 -7.375 -14.461 1 97.19 10 GLY B O 1
ATOM 830 N N . GLU B 1 11 ? -0.698 -5.16 -14.812 1 96.69 11 GLU B N 1
ATOM 831 C CA . GLU B 1 11 ? -0.198 -5.312 -16.172 1 96.69 11 GLU B CA 1
ATOM 832 C C . GLU B 1 11 ? 1.219 -5.883 -16.188 1 96.69 11 GLU B C 1
ATOM 834 O O . GLU B 1 11 ? 1.558 -6.703 -17.031 1 96.69 11 GLU B O 1
ATOM 839 N N . ILE B 1 12 ? 1.976 -5.453 -15.273 1 97 12 ILE B N 1
ATOM 840 C CA . ILE B 1 12 ? 3.336 -5.957 -15.125 1 97 12 ILE B CA 1
ATOM 841 C C . ILE B 1 12 ? 3.301 -7.441 -14.773 1 97 12 ILE B C 1
ATOM 843 O O . ILE B 1 12 ? 4.016 -8.242 -15.375 1 97 12 ILE B O 1
ATOM 847 N N . LEU B 1 13 ? 2.508 -7.758 -13.844 1 98.06 13 LEU B N 1
ATOM 848 C CA . LEU B 1 13 ? 2.316 -9.148 -13.445 1 98.06 13 LEU B CA 1
ATOM 849 C C . LEU 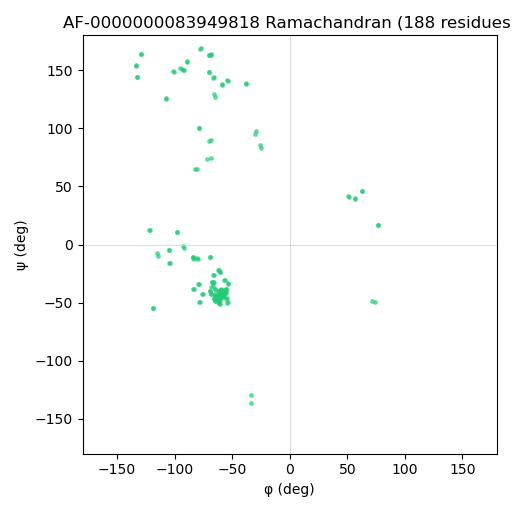B 1 13 ? 1.93 -10.008 -14.648 1 98.06 13 LEU B C 1
ATOM 851 O O . LEU B 1 13 ? 2.531 -11.055 -14.883 1 98.06 13 LEU B O 1
ATOM 855 N N . LYS B 1 14 ? 0.977 -9.578 -15.375 1 97.62 14 LYS B N 1
ATOM 856 C CA . LYS B 1 14 ? 0.476 -10.305 -16.531 1 97.62 14 LYS B CA 1
ATOM 857 C C . LYS B 1 14 ? 1.569 -10.492 -17.578 1 97.62 14 LYS B C 1
ATOM 859 O O . LYS B 1 14 ? 1.85 -11.609 -18 1 97.62 14 LYS B O 1
ATOM 864 N N . GLU B 1 15 ? 2.182 -9.406 -17.906 1 96.88 15 GLU B N 1
ATOM 865 C CA . GLU B 1 15 ? 3.082 -9.375 -19.047 1 96.88 15 GLU B CA 1
ATOM 866 C C . GLU B 1 15 ? 4.438 -9.984 -18.703 1 96.88 15 GLU B C 1
ATOM 868 O O . GLU B 1 15 ? 5.055 -10.656 -19.547 1 96.88 15 GLU B O 1
ATOM 873 N N . LEU B 1 16 ? 4.871 -9.82 -17.5 1 96.19 16 LEU B N 1
ATOM 874 C CA . LEU B 1 16 ? 6.25 -10.18 -17.188 1 96.19 16 LEU B CA 1
ATOM 875 C C . LEU B 1 16 ? 6.312 -11.484 -16.406 1 96.19 16 LEU B C 1
ATOM 877 O O . LEU B 1 16 ? 7.367 -12.117 -16.328 1 96.19 16 LEU B O 1
ATOM 881 N N . VAL B 1 17 ? 5.277 -11.898 -15.891 1 96.31 17 VAL B N 1
ATOM 882 C CA . VAL B 1 17 ? 5.316 -13.109 -15.078 1 96.31 17 VAL B CA 1
ATOM 883 C C . VAL B 1 17 ? 4.422 -14.18 -15.695 1 96.31 17 VAL B C 1
ATOM 885 O O . VAL B 1 17 ? 4.898 -15.258 -16.062 1 96.31 17 VAL B O 1
ATOM 888 N N . ILE B 1 18 ? 3.221 -13.891 -15.922 1 96.5 18 ILE B N 1
ATOM 889 C CA . ILE B 1 18 ? 2.234 -14.914 -16.25 1 96.5 18 ILE B CA 1
ATOM 890 C C . ILE B 1 18 ? 2.393 -15.32 -17.719 1 96.5 18 ILE B C 1
ATOM 892 O O . ILE B 1 18 ? 2.498 -16.5 -18.031 1 96.5 18 ILE B O 1
ATOM 896 N N . GLU B 1 19 ? 2.445 -14.391 -18.578 1 96.25 19 GLU B N 1
ATOM 897 C CA . GLU B 1 19 ? 2.475 -14.664 -20.016 1 96.25 19 GLU B CA 1
ATOM 898 C C . GLU B 1 19 ? 3.748 -15.406 -20.406 1 96.25 19 GLU B C 1
ATOM 900 O O . GLU B 1 19 ? 3.693 -16.391 -21.141 1 96.25 19 GLU B O 1
ATOM 905 N N . PRO B 1 20 ? 4.891 -14.977 -19.906 1 95.88 20 PRO B N 1
ATOM 906 C CA . PRO B 1 20 ? 6.109 -15.695 -20.281 1 95.88 20 PRO B CA 1
ATOM 907 C C . PRO B 1 20 ? 6.082 -17.172 -19.859 1 95.88 20 PRO B C 1
ATOM 909 O O . PRO B 1 20 ? 6.738 -18 -20.484 1 95.88 20 PRO B O 1
ATOM 912 N N . LEU B 1 21 ? 5.277 -17.453 -18.859 1 94.62 21 LEU B N 1
ATOM 913 C CA . LEU B 1 21 ? 5.195 -18.812 -18.344 1 94.62 21 LEU B CA 1
ATOM 914 C C . LEU B 1 21 ? 4.086 -19.594 -19.047 1 94.62 21 LEU B C 1
ATOM 916 O O . LEU B 1 21 ? 3.846 -20.766 -18.734 1 94.62 21 LEU B O 1
ATOM 920 N N . GLU B 1 22 ? 3.375 -18.859 -19.953 1 95.44 22 GLU B N 1
ATOM 921 C CA . GLU B 1 22 ? 2.309 -19.453 -20.75 1 95.44 22 GLU B CA 1
ATOM 922 C C . GLU B 1 22 ? 1.243 -20.094 -19.859 1 95.44 22 GLU B C 1
ATOM 924 O O . GLU B 1 22 ? 0.779 -21.203 -20.125 1 95.44 22 GLU B O 1
ATOM 929 N N . LEU B 1 23 ? 0.93 -19.484 -18.797 1 95.62 23 LEU B N 1
ATOM 930 C CA . LEU B 1 23 ? -0.123 -19.922 -17.875 1 95.62 23 LEU B CA 1
ATOM 931 C C . LEU B 1 23 ? -1.442 -19.234 -18.203 1 95.62 23 LEU B C 1
ATOM 933 O O . LEU B 1 23 ? -1.45 -18.109 -18.703 1 95.62 23 LEU B O 1
ATOM 937 N N . THR B 1 24 ? -2.498 -19.969 -17.875 1 96.19 24 THR B N 1
ATOM 938 C CA . THR B 1 24 ? -3.803 -19.328 -18 1 96.19 24 THR B CA 1
ATOM 939 C C . THR B 1 24 ? -4.195 -18.609 -16.719 1 96.19 24 THR B C 1
ATOM 941 O O . THR B 1 24 ? -3.701 -18.953 -15.641 1 96.19 24 THR B O 1
ATOM 944 N N . ILE B 1 25 ? -5.094 -17.641 -16.859 1 97 25 ILE B N 1
ATOM 945 C CA . ILE B 1 25 ? -5.582 -16.922 -15.695 1 97 25 ILE B CA 1
ATOM 946 C C . ILE B 1 25 ? -6.25 -17.891 -14.727 1 97 25 ILE B C 1
ATOM 948 O O . ILE B 1 25 ? -6.082 -17.766 -13.508 1 97 25 ILE B O 1
ATOM 952 N N . THR B 1 26 ? -6.965 -18.797 -15.305 1 97.5 26 THR B N 1
ATOM 953 C CA . THR B 1 26 ? -7.664 -19.781 -14.492 1 97.5 26 THR B CA 1
ATOM 954 C C . THR B 1 26 ? -6.672 -20.609 -13.68 1 97.5 26 THR B C 1
ATOM 956 O O . THR B 1 26 ? -6.855 -20.812 -12.477 1 97.5 26 THR B O 1
ATOM 959 N N . ASP B 1 27 ? -5.605 -21.062 -14.289 1 96 27 ASP B N 1
ATOM 960 C CA . ASP B 1 27 ? -4.578 -21.859 -13.625 1 96 27 ASP B CA 1
ATOM 961 C C . ASP B 1 27 ? -3.904 -21.062 -12.508 1 96 27 ASP B C 1
ATOM 963 O O . ASP B 1 27 ? -3.707 -21.578 -11.406 1 96 27 ASP B O 1
ATOM 967 N N . VAL B 1 28 ? -3.564 -19.906 -12.836 1 97.75 28 VAL B N 1
ATOM 968 C CA . VAL B 1 28 ? -2.855 -19.062 -11.867 1 97.75 28 VAL B CA 1
ATOM 969 C C . VAL B 1 28 ? -3.764 -18.766 -10.68 1 97.75 28 VAL B C 1
ATOM 971 O O . VAL B 1 28 ? -3.338 -18.844 -9.531 1 97.75 28 VAL B O 1
ATOM 974 N N . ALA B 1 29 ? -5.043 -18.344 -10.922 1 98.25 29 ALA B N 1
ATOM 975 C CA . ALA B 1 29 ? -5.992 -18.031 -9.859 1 98.25 29 ALA B CA 1
ATOM 976 C C . ALA B 1 29 ? -6.152 -19.219 -8.906 1 98.25 29 ALA B C 1
ATOM 978 O O . ALA B 1 29 ? -6.129 -19.047 -7.688 1 98.25 29 ALA B O 1
ATOM 979 N N . GLU B 1 30 ? -6.328 -20.359 -9.469 1 96.62 30 GLU B N 1
ATOM 980 C CA . GLU B 1 30 ? -6.465 -21.578 -8.672 1 96.62 30 GLU B CA 1
ATOM 981 C C . GLU B 1 30 ? -5.227 -21.812 -7.816 1 96.62 30 GLU B C 1
ATOM 983 O O . GLU B 1 30 ? -5.34 -22.156 -6.637 1 96.62 30 GLU B O 1
ATOM 988 N N . HIS B 1 31 ? -4.094 -21.594 -8.43 1 95.44 31 HIS B N 1
ATOM 989 C CA . HIS B 1 31 ? -2.834 -21.828 -7.734 1 95.44 31 HIS B CA 1
ATOM 990 C C . HIS B 1 31 ? -2.648 -20.844 -6.59 1 95.44 31 HIS B C 1
ATOM 992 O O . HIS B 1 31 ? -2.102 -21.188 -5.543 1 95.44 31 HIS B O 1
ATOM 998 N N . LEU B 1 32 ? -3.094 -19.672 -6.812 1 97.31 32 LEU B N 1
ATOM 999 C CA . LEU B 1 32 ? -2.988 -18.609 -5.812 1 97.31 32 LEU B CA 1
ATOM 1000 C C . LEU B 1 32 ? -4.098 -18.734 -4.77 1 97.31 32 LEU B C 1
ATOM 1002 O O . LEU B 1 32 ? -4.086 -18.031 -3.758 1 97.31 32 LEU B O 1
ATOM 1006 N N . ASN B 1 33 ? -5.062 -19.531 -4.988 1 96.94 33 ASN B N 1
ATOM 1007 C CA . ASN B 1 33 ? -6.223 -19.703 -4.121 1 96.94 33 ASN B CA 1
ATOM 1008 C C . ASN B 1 33 ? -7.039 -18.422 -4.008 1 96.94 33 ASN B C 1
ATOM 1010 O O . ASN B 1 33 ? -7.379 -18 -2.9 1 96.94 33 ASN B O 1
ATOM 1014 N N . VAL B 1 34 ? -7.238 -17.875 -5.113 1 97.56 34 VAL B N 1
ATOM 1015 C CA . VAL B 1 34 ? -8.141 -16.734 -5.23 1 97.56 34 VAL B CA 1
ATOM 1016 C C . VAL B 1 34 ? -9.141 -16.984 -6.359 1 97.56 34 VAL B C 1
ATOM 1018 O O . VAL B 1 34 ? -8.953 -17.875 -7.176 1 97.56 34 VAL B O 1
ATOM 1021 N N . SER B 1 35 ? -10.203 -16.188 -6.348 1 98.38 35 SER B N 1
ATOM 1022 C CA . SER B 1 35 ? -11.164 -16.344 -7.434 1 98.38 35 SER B CA 1
ATOM 1023 C C . SER B 1 35 ? -10.594 -15.859 -8.758 1 98.38 35 SER B C 1
ATOM 1025 O O . SER B 1 35 ? -9.789 -14.93 -8.789 1 98.38 35 SER B O 1
ATOM 1027 N N . ARG B 1 36 ? -11.008 -16.469 -9.82 1 98.12 36 ARG B N 1
ATOM 1028 C CA . ARG B 1 36 ? -10.648 -16.016 -11.156 1 98.12 36 ARG B CA 1
ATOM 1029 C C . ARG B 1 36 ? -11.031 -14.555 -11.359 1 98.12 36 ARG B C 1
ATOM 1031 O O . ARG B 1 36 ? -10.289 -13.789 -11.977 1 98.12 36 ARG B O 1
ATOM 1038 N N . LYS B 1 37 ? -12.148 -14.234 -10.82 1 98.5 37 LYS B N 1
ATOM 1039 C CA . LYS B 1 37 ? -12.633 -12.859 -10.93 1 98.5 37 LYS B CA 1
ATOM 1040 C C . LYS B 1 37 ? -11.656 -11.891 -10.273 1 98.5 37 LYS B C 1
ATOM 1042 O O . LYS B 1 37 ? -11.32 -10.852 -10.844 1 98.5 37 LYS B O 1
ATOM 1047 N N . THR B 1 38 ? -11.172 -12.164 -9.117 1 98.31 38 THR B N 1
ATOM 1048 C CA . THR B 1 38 ? -10.25 -11.32 -8.367 1 98.31 38 THR B CA 1
ATOM 1049 C C . THR B 1 38 ? -8.945 -11.125 -9.148 1 98.31 38 THR B C 1
ATOM 1051 O O . THR B 1 38 ? -8.484 -9.992 -9.32 1 98.31 38 THR B O 1
ATOM 1054 N N . LEU B 1 39 ? -8.391 -12.234 -9.586 1 98.62 39 LEU B N 1
ATOM 1055 C CA . LEU B 1 39 ? -7.133 -12.125 -10.312 1 98.62 39 LEU B CA 1
ATOM 1056 C C . LEU B 1 39 ? -7.324 -11.375 -11.625 1 98.62 39 LEU B C 1
ATOM 1058 O O . LEU B 1 39 ? -6.488 -10.547 -12 1 98.62 39 LEU B O 1
ATOM 1062 N N . SER B 1 40 ? -8.383 -11.656 -12.344 1 98.5 40 SER B N 1
ATOM 1063 C CA . SER B 1 40 ? -8.664 -10.977 -13.602 1 98.5 40 SER B CA 1
ATOM 1064 C C . SER B 1 40 ? -8.75 -9.461 -13.406 1 98.5 40 SER B C 1
ATOM 1066 O O . SER B 1 40 ? -8.195 -8.695 -14.195 1 98.5 40 SER B O 1
ATOM 1068 N N . LYS B 1 41 ? -9.422 -9.039 -12.328 1 98.38 41 LYS B N 1
ATOM 1069 C CA . LYS B 1 41 ? -9.508 -7.617 -12.016 1 98.38 41 LYS B CA 1
ATOM 1070 C C . LYS B 1 41 ? -8.117 -7.012 -11.812 1 98.38 41 LYS B C 1
ATOM 1072 O O . LYS B 1 41 ? -7.832 -5.918 -12.297 1 98.38 41 LYS B O 1
ATOM 1077 N N . VAL B 1 42 ? -7.293 -7.715 -11.086 1 98.25 42 VAL B N 1
ATOM 1078 C CA . VAL B 1 42 ? -5.938 -7.238 -10.82 1 98.25 42 VAL B CA 1
ATOM 1079 C C . VAL B 1 42 ? -5.164 -7.125 -12.141 1 98.25 42 VAL B C 1
ATOM 1081 O O . VAL B 1 42 ? -4.559 -6.086 -12.414 1 98.25 42 VAL B O 1
ATOM 1084 N N . LEU B 1 43 ? -5.207 -8.133 -12.992 1 98.06 43 LEU B N 1
ATOM 1085 C CA . LEU B 1 43 ? -4.43 -8.195 -14.219 1 98.06 43 LEU B CA 1
ATOM 1086 C C . LEU B 1 43 ? -4.887 -7.133 -15.211 1 98.06 43 LEU B C 1
ATOM 1088 O O . LEU B 1 43 ? -4.102 -6.672 -16.047 1 98.06 43 LEU B O 1
ATOM 1092 N N . ASN B 1 44 ? -6.109 -6.758 -15.07 1 96.56 44 ASN B N 1
ATOM 1093 C CA . ASN B 1 44 ? -6.668 -5.773 -15.992 1 96.56 44 ASN B CA 1
ATOM 1094 C C . ASN B 1 44 ? -6.641 -4.367 -15.398 1 96.56 44 ASN B C 1
ATOM 1096 O O . ASN B 1 44 ? -7.27 -3.451 -15.93 1 96.56 44 ASN B O 1
ATOM 1100 N N . GLY B 1 45 ? -5.984 -4.211 -14.336 1 95.12 45 GLY B N 1
ATOM 1101 C CA . GLY B 1 45 ? -5.777 -2.898 -13.742 1 95.12 45 GLY B CA 1
ATOM 1102 C C . GLY B 1 45 ? -7 -2.369 -13.016 1 95.12 45 GLY B C 1
ATOM 1103 O O . GLY B 1 45 ? -7.109 -1.167 -12.773 1 95.12 45 GLY B O 1
ATOM 1104 N N . ARG B 1 46 ? -7.891 -3.207 -12.734 1 96.69 46 ARG B N 1
ATOM 1105 C CA . ARG B 1 46 ? -9.133 -2.805 -12.086 1 96.69 46 ARG B CA 1
ATOM 1106 C C . ARG B 1 46 ? -9.133 -3.211 -10.609 1 96.69 46 ARG B C 1
ATOM 1108 O O . ARG B 1 46 ? -10.102 -2.955 -9.891 1 96.69 46 ARG B O 1
ATOM 1115 N N . GLY B 1 47 ? -8.195 -3.871 -10.133 1 97.31 47 GLY B N 1
ATOM 1116 C CA . GLY B 1 47 ? -7.953 -4.289 -8.758 1 97.31 47 GLY B CA 1
ATOM 1117 C C . GLY B 1 47 ? -6.531 -4.047 -8.297 1 97.31 47 GLY B C 1
ATOM 1118 O O . GLY B 1 47 ? -5.602 -4.035 -9.109 1 97.31 47 GLY B O 1
ATOM 1119 N N . ALA B 1 48 ? -6.348 -3.9 -7.078 1 97.25 48 ALA B N 1
ATOM 1120 C CA . ALA B 1 48 ? -5.027 -3.605 -6.52 1 97.25 48 ALA B CA 1
ATOM 1121 C C . ALA B 1 48 ? -4.305 -4.887 -6.121 1 97.25 48 ALA B C 1
ATOM 1123 O O . ALA B 1 48 ? -4.938 -5.883 -5.77 1 97.25 48 ALA B O 1
ATOM 1124 N N . ILE B 1 49 ? -2.988 -4.82 -6.199 1 98.12 49 ILE B N 1
ATOM 1125 C CA . ILE B 1 49 ? -2.195 -5.84 -5.52 1 98.12 49 ILE B CA 1
ATOM 1126 C C . ILE B 1 49 ? -2.129 -5.531 -4.023 1 98.12 49 ILE B C 1
ATOM 1128 O O . ILE B 1 49 ? -1.352 -4.68 -3.594 1 98.12 49 ILE B O 1
ATOM 1132 N N . THR B 1 50 ? -2.941 -6.227 -3.271 1 97.5 50 THR B N 1
ATOM 1133 C CA . THR B 1 50 ? -2.998 -6.082 -1.821 1 97.5 50 THR B CA 1
ATOM 1134 C C . THR B 1 50 ? -1.828 -6.805 -1.16 1 97.5 50 THR B C 1
ATOM 1136 O O . THR B 1 50 ? -1.128 -7.586 -1.809 1 97.5 50 THR B O 1
ATOM 1139 N N . PRO B 1 51 ? -1.627 -6.543 0.146 1 96.88 51 PRO B N 1
ATOM 1140 C CA . PRO B 1 51 ? -0.58 -7.289 0.849 1 96.88 51 PRO B CA 1
ATOM 1141 C C . PRO B 1 51 ? -0.762 -8.797 0.745 1 96.88 51 PRO B C 1
ATOM 1143 O O . PRO B 1 51 ? 0.202 -9.523 0.486 1 96.88 51 PRO B O 1
ATOM 1146 N N . GLU B 1 52 ? -1.922 -9.227 0.868 1 96.38 52 GLU B N 1
ATOM 1147 C CA . GLU B 1 52 ? -2.18 -10.664 0.776 1 96.38 52 GLU B CA 1
ATOM 1148 C C . GLU B 1 52 ? -1.894 -11.188 -0.628 1 96.38 52 GLU B C 1
ATOM 1150 O O . GLU B 1 52 ? -1.262 -12.234 -0.789 1 96.38 52 GLU B O 1
ATOM 1155 N N . MET B 1 53 ? -2.371 -10.5 -1.64 1 97.25 53 MET B N 1
ATOM 1156 C CA . MET B 1 53 ? -2.09 -10.891 -3.018 1 97.25 53 MET B CA 1
ATOM 1157 C C . MET B 1 53 ? -0.588 -10.914 -3.279 1 97.25 53 MET B C 1
ATOM 1159 O O . MET B 1 53 ? -0.08 -11.836 -3.922 1 97.25 53 MET B O 1
ATOM 1163 N N . ALA B 1 54 ? 0.08 -9.914 -2.783 1 97.69 54 ALA B N 1
ATOM 1164 C CA . ALA B 1 54 ? 1.524 -9.805 -2.971 1 97.69 54 ALA B CA 1
ATOM 1165 C C . ALA B 1 54 ? 2.244 -11.016 -2.385 1 97.69 54 ALA B C 1
ATOM 1167 O O . ALA B 1 54 ? 3.152 -11.57 -3.012 1 97.69 54 ALA B O 1
ATOM 1168 N N . VAL B 1 55 ? 1.83 -11.438 -1.24 1 96.62 55 VAL B N 1
ATOM 1169 C CA . VAL B 1 55 ? 2.451 -12.586 -0.59 1 96.62 55 VAL B CA 1
ATOM 1170 C C . VAL B 1 55 ? 2.137 -13.852 -1.378 1 96.62 55 VAL B C 1
ATOM 1172 O O . VAL B 1 55 ? 3.016 -14.695 -1.592 1 96.62 55 VAL B O 1
ATOM 1175 N N . ARG B 1 56 ? 0.912 -13.977 -1.802 1 97 56 ARG B N 1
ATOM 1176 C CA . ARG B 1 56 ? 0.541 -15.125 -2.623 1 97 56 ARG B CA 1
ATOM 1177 C C . ARG B 1 56 ? 1.391 -15.188 -3.887 1 97 56 ARG B C 1
ATOM 1179 O O . ARG B 1 56 ? 1.854 -16.266 -4.273 1 97 56 ARG B O 1
ATOM 1186 N N . LEU B 1 57 ? 1.603 -14.086 -4.484 1 97.19 57 LEU B N 1
ATOM 1187 C CA . LEU B 1 57 ? 2.404 -14.023 -5.699 1 97.19 57 LEU B CA 1
ATOM 1188 C C . LEU B 1 57 ? 3.85 -14.414 -5.422 1 97.19 57 LEU B C 1
ATOM 1190 O O . LEU B 1 57 ? 4.453 -15.164 -6.195 1 97.19 57 LEU B O 1
ATOM 1194 N N . GLU B 1 58 ? 4.383 -13.891 -4.398 1 95.88 58 GLU B N 1
ATOM 1195 C CA . GLU B 1 58 ? 5.75 -14.242 -4.027 1 95.88 58 GLU B CA 1
ATOM 1196 C C . GLU B 1 58 ? 5.887 -15.734 -3.768 1 95.88 58 GLU B C 1
ATOM 1198 O O . GLU B 1 58 ? 6.871 -16.359 -4.18 1 95.88 58 GLU B O 1
ATOM 1203 N N . LEU B 1 59 ? 4.938 -16.266 -3.059 1 94.5 59 LEU B N 1
ATOM 1204 C CA . LEU B 1 59 ? 4.969 -17.703 -2.771 1 94.5 59 LEU B CA 1
ATOM 1205 C C . LEU B 1 59 ? 4.906 -18.516 -4.059 1 94.5 59 LEU B C 1
ATOM 1207 O O . LEU B 1 59 ? 5.609 -19.516 -4.199 1 94.5 59 LEU B O 1
ATOM 1211 N N . ALA B 1 60 ? 4.098 -18.078 -4.953 1 96.31 60 ALA B N 1
ATOM 1212 C CA . ALA B 1 60 ? 3.857 -18.844 -6.18 1 96.31 60 ALA B CA 1
ATOM 1213 C C . ALA B 1 60 ? 5.035 -18.719 -7.141 1 96.31 60 ALA B C 1
ATOM 1215 O O . ALA B 1 60 ? 5.473 -19.703 -7.73 1 96.31 60 ALA B O 1
ATOM 1216 N N . PHE B 1 61 ? 5.59 -17.469 -7.289 1 96.19 61 PHE B N 1
ATOM 1217 C CA . PHE B 1 61 ? 6.516 -17.219 -8.391 1 96.19 61 PHE B CA 1
ATOM 1218 C C . PHE B 1 61 ? 7.914 -16.922 -7.859 1 96.19 61 PHE B C 1
ATOM 1220 O O . PHE B 1 61 ? 8.867 -16.828 -8.633 1 96.19 61 PHE B O 1
ATOM 1227 N N . ALA B 1 62 ? 8.117 -16.734 -6.609 1 93.81 62 ALA B N 1
ATOM 1228 C CA . ALA B 1 62 ? 9.375 -16.438 -5.926 1 93.81 62 ALA B CA 1
ATOM 1229 C C . ALA B 1 62 ? 9.82 -15.008 -6.18 1 93.81 62 ALA B C 1
ATOM 1231 O O . ALA B 1 62 ? 10.18 -14.289 -5.246 1 93.81 62 ALA B O 1
ATOM 1232 N N . LYS B 1 63 ? 9.805 -14.656 -7.488 1 93.81 63 LYS B N 1
ATOM 1233 C CA . LYS B 1 63 ? 10.156 -13.289 -7.867 1 93.81 63 LYS B CA 1
ATOM 1234 C C . LYS B 1 63 ? 9.148 -12.711 -8.844 1 93.81 63 LYS B C 1
ATOM 1236 O O . LYS B 1 63 ? 8.625 -13.422 -9.703 1 93.81 63 LYS B O 1
ATOM 1241 N N . PRO B 1 64 ? 8.93 -11.312 -8.633 1 96.38 64 PRO B N 1
ATOM 1242 C CA . PRO B 1 64 ? 9.445 -10.352 -7.648 1 96.38 64 PRO B CA 1
ATOM 1243 C C . PRO B 1 64 ? 8.891 -10.594 -6.246 1 96.38 64 PRO B C 1
ATOM 1245 O O . PRO B 1 64 ? 7.898 -11.312 -6.086 1 96.38 64 PRO B O 1
ATOM 1248 N N . SER B 1 65 ? 9.547 -10.016 -5.246 1 96.81 65 SER B N 1
ATOM 1249 C CA . SER B 1 65 ? 9.125 -10.188 -3.857 1 96.81 65 SER B CA 1
ATOM 1250 C C . SER B 1 65 ? 7.801 -9.492 -3.586 1 96.81 65 SER B C 1
ATOM 1252 O O . SER B 1 65 ? 7.363 -8.648 -4.371 1 96.81 65 SER B O 1
ATOM 1254 N N . ALA B 1 66 ? 7.172 -9.859 -2.479 1 96.88 66 ALA B N 1
ATOM 1255 C CA . ALA B 1 66 ? 5.949 -9.188 -2.045 1 96.88 66 ALA B CA 1
ATOM 1256 C C . ALA B 1 66 ? 6.18 -7.688 -1.866 1 96.88 66 ALA B C 1
ATOM 1258 O O . ALA B 1 66 ? 5.34 -6.875 -2.262 1 96.88 66 ALA B O 1
ATOM 1259 N N . GLU B 1 67 ? 7.312 -7.371 -1.308 1 97.12 67 GLU B N 1
ATOM 1260 C CA . GLU B 1 67 ? 7.676 -5.969 -1.126 1 97.12 67 GLU B CA 1
ATOM 1261 C C . GLU B 1 67 ? 7.738 -5.238 -2.463 1 97.12 67 GLU B C 1
ATOM 1263 O O . GLU B 1 67 ? 7.309 -4.086 -2.566 1 97.12 67 GLU B O 1
ATOM 1268 N N . HIS B 1 68 ? 8.32 -5.863 -3.389 1 97.44 68 HIS B N 1
ATOM 1269 C CA . HIS B 1 68 ? 8.438 -5.254 -4.707 1 97.44 68 HIS B CA 1
ATOM 1270 C C . HIS B 1 68 ? 7.07 -5.004 -5.324 1 97.44 68 HIS B C 1
ATOM 1272 O O . HIS B 1 68 ? 6.816 -3.928 -5.867 1 97.44 68 HIS B O 1
ATOM 1278 N N . TRP B 1 69 ? 6.164 -5.965 -5.258 1 98.06 69 TRP B N 1
ATOM 1279 C CA . TRP B 1 69 ? 4.812 -5.805 -5.781 1 98.06 69 TRP B CA 1
ATOM 1280 C C . TRP B 1 69 ? 4.105 -4.629 -5.113 1 98.06 69 TRP B C 1
ATOM 1282 O O . TRP B 1 69 ? 3.438 -3.836 -5.781 1 98.06 69 TRP B O 1
ATOM 1292 N N . LEU B 1 70 ? 4.238 -4.562 -3.818 1 97.69 70 LEU B N 1
ATOM 1293 C CA . LEU B 1 70 ? 3.576 -3.492 -3.084 1 97.69 70 LEU B CA 1
ATOM 1294 C C . LEU B 1 70 ? 4.184 -2.137 -3.43 1 97.69 70 LEU B C 1
ATOM 1296 O O . LEU B 1 70 ? 3.482 -1.124 -3.455 1 97.69 70 LEU B O 1
ATOM 1300 N N . ARG B 1 71 ? 5.457 -2.152 -3.707 1 97.25 71 ARG B N 1
ATOM 1301 C CA . ARG B 1 71 ? 6.102 -0.918 -4.141 1 97.25 71 ARG B CA 1
ATOM 1302 C C . ARG B 1 71 ? 5.531 -0.441 -5.473 1 97.25 71 ARG B C 1
ATOM 1304 O O . ARG B 1 71 ? 5.281 0.752 -5.656 1 97.25 71 ARG B O 1
ATOM 1311 N N . LEU B 1 72 ? 5.355 -1.323 -6.395 1 96.88 72 LEU B N 1
ATOM 1312 C CA . LEU B 1 72 ? 4.77 -0.981 -7.688 1 96.88 72 LEU B CA 1
ATOM 1313 C C . LEU B 1 72 ? 3.355 -0.438 -7.516 1 96.88 72 LEU B C 1
ATOM 1315 O O . LEU B 1 72 ? 2.984 0.551 -8.148 1 96.88 72 LEU B O 1
ATOM 1319 N N . GLN B 1 73 ? 2.609 -1.083 -6.656 1 96.88 73 GLN B N 1
ATOM 1320 C CA . GLN B 1 73 ? 1.249 -0.629 -6.391 1 96.88 73 GLN B CA 1
ATOM 1321 C C . GLN B 1 73 ? 1.245 0.779 -5.805 1 96.88 73 GLN B C 1
ATOM 1323 O O . GLN B 1 73 ? 0.46 1.632 -6.227 1 96.88 73 GLN B O 1
ATOM 1328 N N . SER B 1 74 ? 2.113 0.924 -4.832 1 96.44 74 SER B N 1
ATOM 1329 C CA . SER B 1 74 ? 2.207 2.232 -4.191 1 96.44 74 SER B CA 1
ATOM 1330 C C . SER B 1 74 ? 2.594 3.312 -5.195 1 96.44 74 SER B C 1
ATOM 1332 O O . SER B 1 74 ? 2.059 4.422 -5.16 1 96.44 74 SER B O 1
ATOM 1334 N N . ALA B 1 75 ? 3.586 2.977 -6.016 1 94.94 75 ALA B N 1
ATOM 1335 C CA . ALA B 1 75 ? 4.016 3.922 -7.043 1 94.94 75 ALA B CA 1
ATOM 1336 C C . ALA B 1 75 ? 2.861 4.289 -7.969 1 94.94 75 ALA B C 1
ATOM 1338 O O . ALA B 1 75 ? 2.686 5.457 -8.32 1 94.94 75 ALA B O 1
ATOM 1339 N N . TYR B 1 76 ? 2.137 3.322 -8.367 1 94.44 76 TYR B N 1
ATOM 1340 C CA . TYR B 1 76 ? 0.979 3.539 -9.227 1 94.44 76 TYR B CA 1
ATOM 1341 C C . TYR B 1 76 ? -0.055 4.422 -8.531 1 94.44 76 TYR B C 1
ATOM 1343 O O . TYR B 1 76 ? -0.552 5.383 -9.125 1 94.44 76 TYR B O 1
ATOM 1351 N N . ASP B 1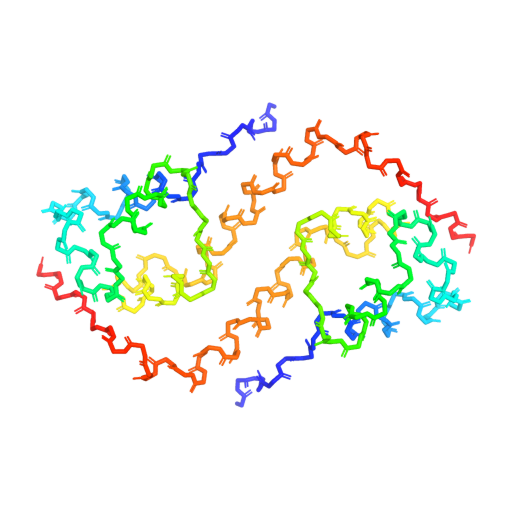 77 ? -0.381 4.113 -7.266 1 94.44 77 ASP B N 1
ATOM 1352 C CA . ASP B 1 77 ? -1.363 4.871 -6.492 1 94.44 77 ASP B CA 1
ATOM 1353 C C . ASP B 1 77 ? -0.932 6.324 -6.328 1 94.44 77 ASP B C 1
ATOM 1355 O O . ASP B 1 77 ? -1.75 7.238 -6.453 1 94.44 77 ASP B O 1
ATOM 1359 N N . LEU B 1 78 ? 0.285 6.5 -6.051 1 94.38 78 LEU B N 1
ATOM 1360 C CA . LEU B 1 78 ? 0.801 7.844 -5.809 1 94.38 78 LEU B CA 1
ATOM 1361 C C . LEU B 1 78 ? 0.802 8.664 -7.098 1 94.38 78 LEU B C 1
ATOM 1363 O O . LEU B 1 78 ? 0.564 9.875 -7.066 1 94.38 78 LEU B O 1
ATOM 1367 N N . SER B 1 79 ? 1.165 8 -8.172 1 91.5 79 SER B N 1
ATOM 1368 C CA . SER B 1 79 ? 1.166 8.711 -9.445 1 91.5 79 SER B CA 1
ATOM 1369 C C . SER B 1 79 ? -0.219 9.258 -9.781 1 91.5 79 SER B C 1
ATOM 1371 O O . SER B 1 79 ? -0.346 10.359 -10.305 1 91.5 79 SER B O 1
ATOM 1373 N N . ALA B 1 80 ? -1.197 8.5 -9.492 1 85.5 80 ALA B N 1
ATOM 1374 C CA . ALA B 1 80 ? -2.574 8.914 -9.742 1 85.5 80 ALA B CA 1
ATOM 1375 C C . ALA B 1 80 ? -2.957 10.094 -8.852 1 85.5 80 ALA B C 1
ATOM 1377 O O . ALA B 1 80 ? -3.723 10.969 -9.266 1 85.5 80 ALA B O 1
ATOM 1378 N N . LEU B 1 81 ? -2.439 10.188 -7.652 1 88 81 LEU B N 1
ATOM 1379 C CA . LEU B 1 81 ? -2.76 11.227 -6.68 1 88 81 LEU B CA 1
ATOM 1380 C C . LEU B 1 81 ? -1.94 12.484 -6.938 1 88 81 LEU B C 1
ATOM 1382 O O . LEU B 1 81 ? -2.4 13.602 -6.668 1 88 81 LEU B O 1
ATOM 1386 N N . ARG B 1 82 ? -0.77 12.258 -7.285 1 78.19 82 ARG B N 1
ATOM 1387 C CA . ARG B 1 82 ? 0.087 13.414 -7.523 1 78.19 82 ARG B CA 1
ATOM 1388 C C . ARG B 1 82 ? -0.517 14.328 -8.586 1 78.19 82 ARG B C 1
ATOM 1390 O O . ARG B 1 82 ? -0.416 15.555 -8.484 1 78.19 82 ARG B O 1
ATOM 1397 N N . ASN B 1 83 ? -1.223 13.648 -9.453 1 76.88 83 ASN B N 1
ATOM 1398 C CA . ASN B 1 83 ? -1.932 14.445 -10.445 1 76.88 83 ASN B CA 1
ATOM 1399 C C . ASN B 1 83 ? -3.074 15.242 -9.82 1 76.88 83 ASN B C 1
ATOM 1401 O O . ASN B 1 83 ? -3.547 16.219 -10.406 1 76.88 83 ASN B O 1
ATOM 1405 N N . GLN B 1 84 ? -3.371 14.945 -8.602 1 78 84 GLN B N 1
ATOM 1406 C CA . GLN B 1 84 ? -4.477 15.609 -7.914 1 78 84 GLN B CA 1
ATOM 1407 C C . GLN B 1 84 ? -3.998 16.297 -6.641 1 78 84 GLN B C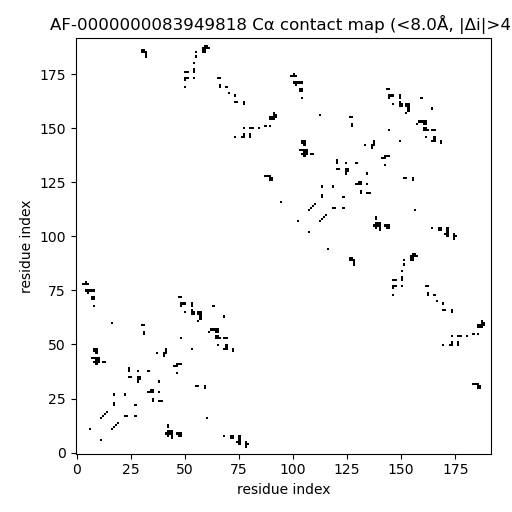 1
ATOM 1409 O O . GLN B 1 84 ? -4.809 16.719 -5.812 1 78 84 GLN B O 1
ATOM 1414 N N . LYS B 1 85 ? -2.703 16.469 -6.398 1 74.69 85 LYS B N 1
ATOM 1415 C CA . LYS B 1 85 ? -2.148 17.031 -5.172 1 74.69 85 LYS B CA 1
ATOM 1416 C C . LYS B 1 85 ? -2.74 18.406 -4.879 1 74.69 85 LYS B C 1
ATOM 1418 O O . LYS B 1 85 ? -3.029 18.734 -3.727 1 74.69 85 LYS B O 1
ATOM 1423 N N . ALA B 1 86 ? -2.879 19.109 -5.934 1 75.94 86 ALA B N 1
ATOM 1424 C CA . ALA B 1 86 ? -3.428 20.453 -5.789 1 75.94 86 ALA B CA 1
ATOM 1425 C C . ALA B 1 86 ? -4.84 20.406 -5.211 1 75.94 86 ALA B C 1
ATOM 1427 O O . ALA B 1 86 ? -5.293 21.375 -4.594 1 75.94 86 ALA B O 1
ATOM 1428 N N . THR B 1 87 ? -5.438 19.234 -5.391 1 82.12 87 THR B N 1
ATOM 1429 C CA . THR B 1 87 ? -6.824 19.125 -4.957 1 82.12 87 THR B CA 1
ATOM 1430 C C . THR B 1 87 ? -6.902 18.797 -3.469 1 82.12 87 THR B C 1
ATOM 1432 O O . THR B 1 87 ? -7.938 19 -2.834 1 82.12 87 THR B O 1
ATOM 1435 N N . LEU B 1 88 ? -5.805 18.453 -2.816 1 87.38 88 LEU B N 1
ATOM 1436 C CA . LEU B 1 88 ? -5.84 17.984 -1.433 1 87.38 88 LEU B CA 1
ATOM 1437 C C . LEU B 1 88 ? -5.844 19.172 -0.467 1 87.38 88 LEU B C 1
ATOM 1439 O O . LEU B 1 88 ? -6.266 19.031 0.685 1 87.38 88 LEU B O 1
ATOM 1443 N N . GLN B 1 89 ? -5.605 20.359 -0.902 1 89 89 GLN B N 1
ATOM 1444 C CA . GLN B 1 89 ? -5.688 21.594 -0.137 1 89 89 GLN B CA 1
ATOM 1445 C C . GLN B 1 89 ? -4.918 21.484 1.178 1 89 89 GLN B C 1
ATOM 1447 O O . GLN B 1 89 ? -5.457 21.781 2.244 1 89 89 GLN B O 1
ATOM 1452 N N . VAL B 1 90 ? -3.779 20.922 1.253 1 93.69 90 VAL B N 1
ATOM 1453 C CA . VAL B 1 90 ? -2.922 20.812 2.43 1 93.69 90 VAL B CA 1
ATOM 1454 C C . VAL B 1 90 ? -1.718 21.734 2.273 1 93.69 90 VAL B C 1
ATOM 1456 O O . VAL B 1 90 ? -1.052 21.734 1.234 1 93.69 90 VAL B O 1
ATOM 1459 N N . GLN B 1 91 ? -1.583 22.562 3.266 1 90.12 91 GLN B N 1
ATOM 1460 C CA . GLN B 1 91 ? -0.451 23.484 3.248 1 90.12 91 GLN B CA 1
ATOM 1461 C C . GLN B 1 91 ? 0.674 22.984 4.152 1 90.12 91 GLN B C 1
ATOM 1463 O O . GLN B 1 91 ? 0.421 22.344 5.176 1 90.12 91 GLN B O 1
ATOM 1468 N N . PRO B 1 92 ? 1.938 23.312 3.738 1 91.56 92 PRO B N 1
ATOM 1469 C CA . PRO B 1 92 ? 3.051 22.906 4.598 1 91.56 92 PRO B CA 1
ATOM 1470 C C . PRO B 1 92 ? 3.062 23.641 5.938 1 91.56 92 PRO B C 1
ATOM 1472 O O . PRO B 1 92 ? 2.637 24.781 6.023 1 91.56 92 PRO B O 1
ATOM 1475 N N . TYR B 1 93 ? 3.469 22.844 6.953 1 89.19 93 TYR B N 1
ATOM 1476 C CA . TYR B 1 93 ? 3.752 23.516 8.211 1 89.19 93 TYR B CA 1
ATOM 1477 C C . TYR B 1 93 ? 4.934 24.469 8.07 1 89.19 93 TYR B C 1
ATOM 1479 O O . TYR B 1 93 ? 5.914 24.141 7.391 1 89.19 93 TYR B O 1
ATOM 1487 N N . GLU B 1 94 ? 4.715 25.656 8.445 1 80.38 94 GLU B N 1
ATOM 1488 C CA . GLU B 1 94 ? 5.82 26.609 8.516 1 80.38 94 GLU B CA 1
ATOM 1489 C C . GLU B 1 94 ? 6.617 26.422 9.805 1 80.38 94 GLU B C 1
ATOM 1491 O O . GLU B 1 94 ? 6.367 27.109 10.805 1 80.38 94 GLU B O 1
ATOM 1496 N N . LEU B 1 95 ? 7.254 25.234 9.883 1 65.06 95 LEU B N 1
ATOM 1497 C CA . LEU B 1 95 ? 7.973 24.969 11.125 1 65.06 95 LEU B CA 1
ATOM 1498 C C . LEU B 1 95 ? 9.188 25.891 11.258 1 65.06 95 LEU B C 1
ATOM 1500 O O . LEU B 1 95 ? 10.016 25.969 10.344 1 65.06 95 LEU B O 1
ATOM 1504 N N . VAL B 1 96 ? 8.938 27.109 11.906 1 55.88 96 VAL B N 1
ATOM 1505 C CA . VAL B 1 96 ? 10.016 28.031 12.258 1 55.88 96 VAL B CA 1
ATOM 1506 C C . VAL B 1 96 ? 11.078 27.281 13.07 1 55.88 96 VAL B C 1
ATOM 1508 O O . VAL B 1 96 ? 10.758 26.391 13.859 1 55.88 96 VAL B O 1
#

Secondary structure (DSSP, 8-state):
----S---HHHHIIIIIIGGGT--HHHHHHHHTS-HHHHHHHHTTSS---HHHHHHHHHHH--S-HHHHHHHHHHHHHHHHHTTHHHH--PPP---/----S---HHHHIIIIIIGGGT--HHHHHHHHTS-HHHHHHHHTTSS---HHHHHHHHHHH--S-HHHHHHHHHHHHHHHHHTTHHHH--PPP---

Foldseek 3Di:
DPPAQPDQLLCVCVPPPAVVVVHDLCVLCVQLVHDSVQSVCSNVNNHACDLSNLCSCCVVRVPDHSVVRVVSRVVNVVSVCVVVVVVVPDDDDPPD/DPPAQPDQLLCVCVPPPAVVVVHDLCRLCVQLVHDSVQSVCSNVNNHACDLSNLCSCCVVRVPDHSVVRVVSRVVNVVSVCVVVVVVVPDDDDPPD

Organism: NCBI:txid38313

pLDDT: mean 90.93, std 13.33, range [27.73, 98.62]

InterPro domains:
  IPR001387 Cro/C1-type, helix-turn-helix domain [PF01381] (18-64)
  IPR001387 Cro/C1-type, helix-turn-helix domain [PS50943] (23-68)
  IPR001387 Cro/C1-type, helix-turn-helix domain [SM00530] (12-68)
  IPR001387 Cro/C1-type, helix-turn-helix domain [cd00093] (10-61)
  IPR010982 Lambda repressor-like, DNA-binding domain superfamily [G3DSA:1.10.260.40] (1-95)
  IPR010982 Lambda repressor-like, DNA-binding domain superfamily [SSF47413] (8-88)
  IPR013430 Toxin-antitoxin system, antidote protein, HigA [PTHR36924] (2-85)
  IPR013430 Toxin-antitoxin system, antidote protein, HigA [TIGR02607] (3-83)

Sequence (192 aa):
MTMHNPAHPGEILKELVIEPLELTITDVAEHLNVSRKTLSKVLNGRGAITPEMAVRLELAFAKPSAEHWLRLQSAYDLSALRNQKATLQVQPYELVMTMHNPAHPGEILKELVIEPLELTITDVAEHLNVSRKTLSKVLNGRGAITPEMAVRLELAFAKPSAEHWLRLQSAYDLSALRNQKATLQVQPYELV